Protein AF-A0ABD2PP25-F1 (afdb_monomer)

pLDDT: mean 78.63, std 19.03, range [26.92, 96.44]

Radius of gyration: 25.04 Å; Cα contacts (8 Å, |Δi|>4): 147; chains: 1; bounding box: 59×53×66 Å

Sequence (289 aa):
MVPLCNNAFSLICGITIFSTVFSTILTDNPAMSKDSILLMMQESGPASSGLTFTWIPVLFAKVGSFGRFLCPLFFLCLAFSGITSLISTVQFLALTVEDMGMPPKISIVISIAAYWLFGLPSALSIHVLANQDYTWSYALIVSGAIYCALVIRYGVEKYRKYVVNAFGLDDWKLVRAWTPLVLICVPIQAIVLLFWWTVKEILNNPSTWYIPNYETFIMVIIEWSAIIILIVVFTVCCVKFKPAFFDKVNFLGFDPHNEYCEQKIPDGLKLEAAVFNKTREIEILPKLK

Organism: NCBI:txid1844966

Foldseek 3Di:
DVVVVVVVVVVVVVCVLVVLLLVLCCVVCVPDDPVNSVVCQVPQDQLNCRSPPPRLLVSLVVVPPVSVVVVVVVVVVVVVVVVVVVVVVLVVQLVVVVLQVDDSVVSSVVSVVVCVVVCVVVVVDSLVVRLVSLLVVLVVLVVQLVVLVVCVVLPVVLCQVPVPQVPDDPDDRDDPVVSCCSVPVSNVVSVCVVVVVVVCLCVVCVPPLCPPDRNHVNVSVVVVVVVVVVVVVVVVCCCVPPVVSVPPPPDPDDDSVDPPPPDPDDPVCVVVVVVVCVVVPPDPDDDDD

InterPro domains:
  IPR000175 Sodium:neurotransmitter symporter [PS50267] (1-243)
  IPR000175 Sodium:neurotransmitter symporter [PTHR42948] (1-201)
  IPR037272 Sodium:neurotransmitter symporter superfamily [SSF161070] (2-239)

Solvent-accessible surface area (backbone atoms only — not comparable to full-atom values): 16562 Å² total; per-residue (Å²): 111,69,70,59,54,54,53,51,51,51,50,50,52,47,54,52,52,54,54,51,53,52,54,53,49,46,69,78,39,74,85,60,55,71,66,59,54,50,50,51,66,72,64,30,46,82,68,74,42,24,60,66,74,50,47,49,56,55,52,24,61,70,62,41,81,62,15,69,59,47,46,62,53,51,54,49,52,52,49,53,54,50,52,59,55,47,53,55,53,42,47,54,49,13,50,59,39,31,74,71,73,41,59,66,74,57,20,45,52,51,27,51,51,48,54,51,63,71,42,45,60,40,75,76,29,67,65,51,35,29,28,51,54,54,43,49,58,58,47,50,51,55,50,51,46,52,55,47,49,51,43,55,73,72,30,49,68,55,44,49,49,62,62,45,48,64,64,44,81,91,56,86,66,82,57,78,72,53,46,60,41,58,72,46,50,49,56,50,49,43,51,51,51,54,51,49,50,53,52,50,48,44,68,75,32,73,92,46,32,81,46,81,44,81,81,22,63,39,35,41,54,51,53,52,48,53,49,51,50,50,52,51,51,51,50,54,48,42,56,74,77,42,50,75,78,70,55,74,70,80,81,85,70,89,58,95,88,45,98,77,71,78,76,79,73,56,84,80,52,54,58,58,51,44,56,62,45,53,76,61,66,71,88,82,79,82,88,79,131

Mean predicted aligned error: 11.34 Å

Structure (mmCIF, N/CA/C/O backbone):
data_AF-A0ABD2PP25-F1
#
_entry.id   AF-A0ABD2PP25-F1
#
loop_
_atom_site.group_PDB
_atom_site.id
_atom_site.type_symbol
_atom_site.label_atom_id
_atom_site.label_alt_id
_atom_site.label_comp_id
_atom_site.label_asym_id
_atom_site.label_entity_id
_atom_site.label_seq_id
_atom_site.pdbx_PDB_ins_code
_atom_site.Cartn_x
_atom_site.Cartn_y
_atom_site.Cartn_z
_atom_site.occupancy
_atom_site.B_iso_or_equiv
_atom_site.auth_seq_id
_atom_site.auth_comp_id
_atom_site.auth_asym_id
_atom_site.auth_atom_id
_atom_site.pdbx_PDB_model_num
ATOM 1 N N . MET A 1 1 ? 8.711 -12.237 13.845 1.00 73.69 1 MET A N 1
ATOM 2 C CA . MET A 1 1 ? 9.633 -12.579 12.722 1.00 73.69 1 MET A CA 1
ATOM 3 C C . MET A 1 1 ? 9.107 -12.240 11.323 1.00 73.69 1 MET A C 1
ATOM 5 O O . MET A 1 1 ? 9.921 -11.964 10.450 1.00 73.69 1 MET A O 1
ATOM 9 N N . VAL A 1 2 ? 7.787 -12.203 11.102 1.00 84.62 2 VAL A N 1
ATOM 10 C CA . VAL A 1 2 ? 7.170 -11.955 9.779 1.00 84.62 2 VAL A CA 1
ATOM 11 C C . VAL A 1 2 ? 7.745 -10.745 9.012 1.00 84.62 2 VAL A C 1
ATOM 13 O O . VAL A 1 2 ? 8.111 -10.928 7.851 1.00 84.62 2 VAL A O 1
ATOM 16 N N . PRO A 1 3 ? 7.936 -9.548 9.614 1.00 84.44 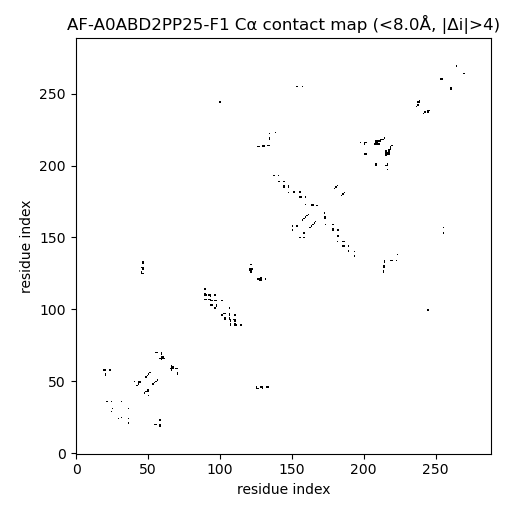3 PRO A N 1
ATOM 17 C CA . PRO A 1 3 ? 8.451 -8.392 8.869 1.00 84.44 3 PRO A CA 1
ATOM 18 C C . PRO A 1 3 ? 9.892 -8.578 8.379 1.00 84.44 3 PRO A C 1
ATOM 20 O O . PRO A 1 3 ? 10.247 -8.138 7.289 1.00 84.44 3 PRO A O 1
ATOM 23 N N . LEU A 1 4 ? 10.724 -9.259 9.175 1.00 86.88 4 LEU A N 1
ATOM 24 C CA . LEU A 1 4 ? 12.121 -9.516 8.832 1.00 86.88 4 LEU A CA 1
ATOM 25 C C . LEU A 1 4 ? 12.211 -10.487 7.655 1.00 86.88 4 LEU A C 1
ATOM 27 O O . LEU A 1 4 ? 12.946 -10.220 6.709 1.00 86.88 4 LEU A O 1
ATOM 31 N N . CYS A 1 5 ? 11.423 -11.565 7.679 1.00 90.44 5 CYS A N 1
ATOM 32 C CA . CYS A 1 5 ? 11.343 -12.503 6.562 1.00 90.44 5 CYS A CA 1
ATOM 33 C C . CYS A 1 5 ? 10.851 -11.809 5.288 1.00 90.44 5 CYS A C 1
ATOM 35 O O . CYS A 1 5 ? 11.482 -11.959 4.247 1.00 90.44 5 CYS A O 1
ATOM 37 N N . ASN A 1 6 ? 9.787 -11.002 5.370 1.00 90.19 6 ASN A N 1
ATOM 38 C CA . ASN A 1 6 ? 9.257 -10.276 4.215 1.00 90.19 6 ASN A CA 1
ATOM 39 C C . ASN A 1 6 ? 10.311 -9.359 3.574 1.00 90.19 6 ASN A C 1
ATOM 41 O O . ASN A 1 6 ? 10.503 -9.382 2.359 1.00 90.19 6 ASN A O 1
ATOM 45 N N . ASN A 1 7 ? 11.041 -8.599 4.394 1.00 93.56 7 ASN A N 1
ATOM 46 C CA . ASN A 1 7 ? 12.083 -7.696 3.908 1.00 93.56 7 ASN A CA 1
ATOM 47 C C . ASN A 1 7 ? 13.294 -8.456 3.352 1.00 93.56 7 ASN A C 1
ATOM 49 O O . ASN A 1 7 ? 13.841 -8.058 2.327 1.00 93.56 7 ASN A O 1
ATOM 53 N N . ALA A 1 8 ? 13.690 -9.564 3.985 1.00 93.81 8 ALA A N 1
ATOM 54 C CA . ALA A 1 8 ? 14.778 -10.407 3.499 1.00 93.81 8 ALA A CA 1
ATOM 55 C C . ALA A 1 8 ? 14.437 -11.042 2.141 1.00 93.81 8 ALA A C 1
ATOM 57 O O . ALA A 1 8 ? 15.235 -10.947 1.211 1.00 93.81 8 ALA A O 1
ATOM 58 N N . PHE A 1 9 ? 13.242 -11.624 1.992 1.00 91.38 9 PHE A N 1
ATOM 59 C CA . PHE A 1 9 ? 12.785 -12.175 0.713 1.00 91.38 9 PHE A CA 1
ATOM 60 C C . PHE A 1 9 ? 12.658 -11.092 -0.358 1.00 91.38 9 PHE A C 1
ATOM 62 O O . PHE A 1 9 ? 13.134 -11.294 -1.471 1.00 91.38 9 PHE A O 1
ATOM 69 N N . SER A 1 10 ? 12.103 -9.926 -0.018 1.00 90.88 10 SER A N 1
ATOM 70 C CA . SER A 1 10 ? 12.007 -8.795 -0.951 1.00 90.88 10 SER A CA 1
ATOM 71 C C . SER A 1 10 ? 13.386 -8.347 -1.445 1.00 90.88 10 SER A C 1
ATOM 73 O O . SER A 1 10 ? 13.569 -8.120 -2.640 1.00 90.88 10 SER A O 1
ATOM 75 N N . LEU A 1 11 ? 14.378 -8.280 -0.550 1.00 93.56 11 LEU A N 1
ATOM 76 C CA . LEU A 1 11 ? 15.753 -7.924 -0.898 1.00 93.56 11 LEU A CA 1
ATOM 77 C C . LEU A 1 11 ? 16.409 -8.976 -1.803 1.00 93.56 11 LEU A C 1
ATOM 79 O O . LEU A 1 11 ? 17.022 -8.614 -2.805 1.00 93.56 11 LEU A O 1
ATOM 83 N N . ILE A 1 12 ? 16.263 -10.265 -1.476 1.00 93.62 12 ILE A N 1
ATOM 84 C CA . ILE A 1 12 ? 16.801 -11.367 -2.287 1.00 93.62 12 ILE A CA 1
ATOM 85 C C . ILE A 1 12 ? 16.178 -11.337 -3.687 1.00 93.62 12 ILE A C 1
ATOM 87 O O . ILE A 1 12 ? 16.911 -11.316 -4.673 1.00 93.62 12 ILE A O 1
ATOM 91 N N . CYS A 1 13 ? 14.848 -11.249 -3.784 1.00 88.12 13 CYS A N 1
ATOM 92 C CA . CYS A 1 13 ? 14.142 -11.151 -5.061 1.00 88.12 13 CYS A CA 1
ATOM 93 C C . CYS A 1 13 ? 14.601 -9.933 -5.872 1.00 88.12 13 CYS A C 1
ATOM 95 O O . CYS A 1 13 ? 14.869 -10.065 -7.066 1.00 88.12 13 CYS A O 1
ATOM 97 N N . GLY A 1 14 ? 14.752 -8.771 -5.228 1.00 86.56 14 GLY A N 1
ATOM 98 C CA . GLY A 1 14 ? 15.269 -7.561 -5.863 1.00 86.56 14 GLY A CA 1
ATOM 99 C C . GLY A 1 14 ? 16.660 -7.774 -6.461 1.00 86.56 14 GLY A C 1
ATOM 100 O O . GLY A 1 14 ? 16.847 -7.580 -7.661 1.00 86.56 14 GLY A O 1
ATOM 101 N N . ILE A 1 15 ? 17.625 -8.246 -5.665 1.00 90.12 15 ILE A N 1
ATOM 102 C CA . ILE A 1 15 ? 18.997 -8.504 -6.134 1.00 90.12 15 ILE A CA 1
ATOM 103 C C . ILE A 1 15 ? 18.996 -9.500 -7.297 1.00 90.12 15 ILE A C 1
ATOM 105 O O . ILE A 1 15 ? 19.680 -9.269 -8.296 1.00 90.12 15 ILE A O 1
ATOM 109 N N . THR A 1 16 ? 18.218 -10.580 -7.203 1.00 87.62 16 THR A N 1
ATOM 110 C CA . THR A 1 16 ? 18.140 -11.598 -8.256 1.00 87.62 16 THR A CA 1
ATOM 111 C C . THR A 1 16 ? 17.569 -11.028 -9.553 1.00 87.62 16 THR A C 1
ATOM 113 O O . THR A 1 16 ? 18.194 -11.190 -10.600 1.00 87.62 16 THR A O 1
ATOM 116 N N . ILE A 1 17 ? 16.430 -10.329 -9.514 1.00 83.31 17 ILE A N 1
ATOM 117 C CA . ILE A 1 17 ? 15.799 -9.757 -10.715 1.00 83.31 17 ILE A CA 1
ATOM 118 C C . ILE A 1 17 ? 16.712 -8.703 -11.351 1.00 83.31 17 ILE A C 1
ATOM 120 O O . ILE A 1 17 ? 17.024 -8.816 -12.537 1.00 83.31 17 ILE A O 1
ATOM 124 N N . PHE A 1 18 ? 17.205 -7.731 -10.576 1.00 82.00 18 PHE A N 1
ATOM 125 C CA . PHE A 1 18 ? 18.059 -6.666 -11.110 1.00 82.00 18 PHE A CA 1
ATOM 126 C C . PHE A 1 18 ? 19.353 -7.216 -11.718 1.00 82.00 18 PHE A C 1
ATOM 128 O O . PHE A 1 18 ? 19.687 -6.862 -12.848 1.00 82.00 18 PHE A O 1
ATOM 135 N N . SER A 1 19 ? 20.045 -8.127 -11.026 1.00 84.44 19 SER A N 1
ATOM 136 C CA . SER A 1 19 ? 21.291 -8.720 -11.536 1.00 84.44 19 SER A CA 1
ATOM 137 C C . SER A 1 19 ? 21.058 -9.502 -12.827 1.00 84.44 19 SER A C 1
ATOM 139 O O . SER A 1 19 ? 21.846 -9.415 -13.769 1.00 84.44 19 SER A O 1
ATOM 141 N N . THR A 1 20 ? 19.954 -10.249 -12.891 1.00 81.31 20 THR A N 1
ATOM 142 C CA . THR A 1 20 ? 19.681 -11.123 -14.031 1.00 81.31 20 THR A CA 1
ATOM 143 C C . THR A 1 20 ? 19.223 -10.332 -15.255 1.00 81.31 20 THR A C 1
ATOM 145 O O . THR A 1 20 ? 19.712 -10.581 -16.359 1.00 81.31 20 THR A O 1
ATOM 148 N N . VAL A 1 21 ? 18.357 -9.329 -15.081 1.00 77.12 21 VAL A N 1
ATOM 149 C CA . VAL A 1 21 ? 17.948 -8.433 -16.176 1.00 77.12 21 VAL A CA 1
ATOM 150 C C . VAL A 1 21 ? 19.148 -7.636 -16.689 1.00 77.12 21 VAL A C 1
ATOM 152 O O . VAL A 1 21 ? 19.390 -7.614 -17.895 1.00 77.12 21 VAL A O 1
ATOM 155 N N . PHE A 1 22 ? 19.969 -7.078 -15.795 1.00 79.75 22 PHE A N 1
ATOM 156 C CA . PHE A 1 22 ? 21.166 -6.329 -16.181 1.00 79.75 22 PHE A CA 1
ATOM 157 C C . PHE A 1 22 ? 22.159 -7.187 -16.982 1.00 79.75 22 PHE A C 1
ATOM 159 O O . PHE A 1 22 ? 22.607 -6.781 -18.053 1.00 79.75 22 PHE A O 1
ATOM 166 N N . SER A 1 23 ? 22.446 -8.413 -16.525 1.00 82.19 23 SER A N 1
ATOM 167 C CA . SER A 1 23 ? 23.303 -9.364 -17.251 1.00 82.19 23 SER A CA 1
ATOM 168 C C . SER A 1 23 ? 22.744 -9.719 -18.632 1.00 82.19 23 SER A C 1
ATOM 170 O O . SER A 1 23 ? 23.488 -9.881 -19.601 1.00 82.19 23 SER A O 1
ATOM 172 N N . THR A 1 24 ? 21.422 -9.850 -18.729 1.00 77.94 24 THR A N 1
ATOM 173 C CA . THR A 1 24 ? 20.721 -10.215 -19.963 1.00 77.94 24 THR A CA 1
ATOM 174 C C . THR A 1 24 ? 20.814 -9.107 -21.004 1.00 77.94 24 THR A C 1
ATOM 176 O O . THR A 1 24 ? 21.107 -9.402 -22.163 1.00 77.94 24 THR A O 1
ATOM 179 N N . ILE A 1 25 ? 20.612 -7.850 -20.600 1.00 75.12 25 ILE A N 1
ATOM 180 C CA . ILE A 1 25 ? 20.691 -6.686 -21.493 1.00 75.12 25 ILE A CA 1
ATOM 181 C C . ILE A 1 25 ? 22.133 -6.453 -21.954 1.00 75.12 25 ILE A C 1
ATOM 183 O O . ILE A 1 25 ? 22.359 -6.221 -23.140 1.00 75.12 25 ILE A O 1
ATOM 187 N N . LEU A 1 26 ? 23.112 -6.590 -21.052 1.00 76.94 26 LEU A N 1
ATOM 188 C CA . LEU A 1 26 ? 24.533 -6.436 -21.386 1.00 76.94 26 LEU A CA 1
ATOM 189 C C . LEU A 1 26 ? 24.997 -7.458 -22.438 1.00 76.94 26 LEU A C 1
ATOM 191 O O . LEU A 1 26 ? 25.842 -7.154 -23.274 1.00 76.94 26 LEU A O 1
ATOM 195 N N . THR A 1 27 ? 24.432 -8.666 -22.395 1.00 74.88 27 THR A N 1
ATOM 196 C CA . THR A 1 27 ? 24.762 -9.743 -23.337 1.00 74.88 27 THR A CA 1
ATOM 197 C C . THR A 1 27 ? 24.177 -9.487 -24.731 1.00 74.88 27 THR A C 1
ATOM 199 O O . THR A 1 27 ? 24.826 -9.815 -25.718 1.00 74.88 27 THR A O 1
ATOM 202 N N . ASP A 1 28 ? 22.987 -8.880 -24.833 1.00 71.25 28 ASP A N 1
ATOM 203 C CA . ASP A 1 28 ? 22.375 -8.549 -26.134 1.00 71.25 28 ASP A CA 1
ATOM 204 C C . ASP A 1 28 ? 22.930 -7.272 -26.751 1.00 71.25 28 ASP A C 1
ATOM 206 O O . ASP A 1 28 ? 23.048 -7.174 -27.968 1.00 71.25 28 ASP A O 1
ATOM 210 N N . ASN A 1 29 ? 23.246 -6.280 -25.919 1.00 71.69 29 ASN A N 1
ATOM 211 C CA . ASN A 1 29 ? 23.671 -4.962 -26.369 1.00 71.69 29 ASN A CA 1
ATOM 212 C C . ASN A 1 29 ? 24.978 -4.552 -25.674 1.00 71.69 29 ASN A C 1
ATOM 214 O O . ASN A 1 29 ? 24.975 -3.634 -24.851 1.00 71.69 29 ASN A O 1
ATOM 218 N N . PRO A 1 30 ? 26.119 -5.178 -26.021 1.00 66.50 30 PRO A N 1
ATOM 219 C CA . PRO A 1 30 ? 27.409 -4.899 -25.385 1.00 66.50 30 PRO A CA 1
ATOM 220 C C . PRO A 1 30 ? 27.922 -3.466 -25.617 1.00 66.50 30 PRO A C 1
ATOM 222 O O . PRO A 1 30 ? 28.831 -3.022 -24.922 1.00 66.50 30 PRO A O 1
ATOM 225 N N . ALA A 1 31 ? 27.340 -2.730 -26.571 1.00 65.19 31 ALA A N 1
ATOM 226 C CA . ALA A 1 31 ? 27.644 -1.323 -26.847 1.00 65.19 31 ALA A CA 1
ATOM 227 C C . ALA A 1 31 ? 26.775 -0.325 -26.052 1.00 65.19 31 ALA A C 1
ATOM 229 O O . ALA A 1 31 ? 26.989 0.883 -26.149 1.00 65.19 31 ALA A O 1
ATOM 230 N N . MET A 1 32 ? 25.777 -0.794 -25.295 1.00 67.81 32 MET A N 1
ATOM 231 C CA . MET A 1 32 ? 24.879 0.077 -24.538 1.00 67.81 32 MET A CA 1
ATOM 232 C C . MET A 1 32 ? 25.561 0.583 -23.260 1.00 67.81 32 MET A C 1
ATOM 234 O O . MET A 1 32 ? 26.124 -0.197 -22.492 1.00 67.81 32 MET A O 1
ATOM 238 N N . SER A 1 33 ? 25.497 1.896 -23.012 1.00 74.94 33 SER A N 1
ATOM 239 C CA . SER A 1 33 ? 25.990 2.471 -21.756 1.00 74.94 33 SER A CA 1
ATOM 240 C C . SER A 1 33 ? 25.159 1.966 -20.575 1.00 74.94 33 SER A C 1
ATOM 242 O O . SER A 1 33 ? 23.942 1.799 -20.686 1.00 74.94 33 SER A O 1
ATOM 244 N N . LYS A 1 34 ? 25.803 1.774 -19.418 1.00 74.75 34 LYS A N 1
ATOM 245 C CA . LYS A 1 34 ? 25.148 1.337 -18.172 1.00 74.75 34 LYS A CA 1
ATOM 246 C C . LYS A 1 34 ? 23.980 2.252 -17.787 1.00 74.75 34 LYS A C 1
ATOM 248 O O . LYS A 1 34 ? 22.973 1.765 -17.284 1.00 74.75 34 LYS A O 1
ATOM 253 N N . ASP A 1 35 ? 24.091 3.542 -18.096 1.00 72.31 35 ASP A N 1
ATOM 254 C CA . ASP A 1 35 ? 23.053 4.537 -17.820 1.00 72.31 35 ASP A CA 1
ATOM 255 C C . ASP A 1 35 ? 21.810 4.334 -18.698 1.00 72.31 35 ASP A C 1
ATOM 257 O O . ASP A 1 35 ? 20.687 4.462 -18.223 1.00 72.31 35 ASP A O 1
ATOM 261 N N . SER A 1 36 ? 21.984 3.935 -19.961 1.00 68.38 36 SER A N 1
ATOM 262 C CA . SER A 1 36 ? 20.867 3.639 -20.867 1.00 68.38 36 SER A CA 1
ATOM 263 C C . SER A 1 36 ? 20.125 2.361 -20.467 1.00 68.38 36 SER A C 1
ATOM 265 O O . SER A 1 36 ? 18.904 2.301 -20.579 1.00 68.38 36 SER A O 1
ATOM 267 N N . ILE A 1 37 ? 20.845 1.360 -19.946 1.00 71.88 37 ILE A N 1
ATOM 268 C CA . ILE A 1 37 ? 20.243 0.146 -19.371 1.00 71.88 37 ILE A CA 1
ATOM 269 C C . ILE A 1 37 ? 19.418 0.511 -18.133 1.00 71.88 37 ILE A C 1
ATOM 271 O O . ILE A 1 37 ? 18.296 0.039 -17.968 1.00 71.88 37 ILE A O 1
ATOM 275 N N . LEU A 1 38 ? 19.953 1.384 -17.278 1.00 70.75 38 LEU A N 1
ATOM 276 C CA . LEU A 1 38 ? 19.271 1.832 -16.069 1.00 70.75 38 LEU A CA 1
ATOM 277 C C . LEU A 1 38 ? 17.997 2.629 -16.389 1.00 70.75 38 LEU A C 1
ATOM 279 O O . LEU A 1 38 ? 16.959 2.358 -15.789 1.00 70.75 38 LEU A O 1
ATOM 283 N N . LEU A 1 39 ? 18.045 3.533 -17.372 1.00 70.31 39 LEU A N 1
ATOM 284 C CA . LEU A 1 39 ? 16.868 4.267 -17.852 1.00 70.31 39 LEU A CA 1
ATOM 285 C C . LEU A 1 39 ? 15.805 3.324 -18.426 1.00 70.31 39 LEU A C 1
ATOM 287 O O . LEU A 1 39 ? 14.638 3.416 -18.064 1.00 70.31 39 LEU A O 1
ATOM 291 N N . MET A 1 40 ? 16.212 2.341 -19.231 1.00 69.81 40 MET A N 1
ATOM 292 C CA . MET A 1 40 ? 15.297 1.328 -19.762 1.00 69.81 40 MET A CA 1
ATOM 293 C C . MET A 1 40 ? 14.606 0.534 -18.643 1.00 69.81 40 MET A C 1
ATOM 295 O O . MET A 1 40 ? 13.403 0.288 -18.712 1.00 69.81 40 MET A O 1
ATOM 299 N N . MET A 1 41 ? 15.337 0.148 -17.593 1.00 69.00 41 MET A N 1
ATOM 300 C CA . MET A 1 41 ? 14.766 -0.562 -16.442 1.00 69.00 41 MET A CA 1
ATOM 301 C C . MET A 1 41 ? 13.826 0.320 -15.607 1.00 69.00 41 MET A C 1
ATOM 303 O O . MET A 1 41 ? 12.894 -0.207 -15.003 1.00 69.00 41 MET A O 1
ATOM 307 N N . GLN A 1 42 ? 14.045 1.637 -15.583 1.00 67.81 42 GLN A N 1
ATOM 308 C CA . GLN A 1 42 ? 13.176 2.605 -14.905 1.00 67.81 42 GLN A CA 1
ATOM 309 C C . GLN A 1 42 ? 11.898 2.921 -15.698 1.00 67.81 42 GLN A C 1
ATOM 311 O O . GLN A 1 42 ? 10.860 3.156 -15.090 1.00 67.81 42 GLN A O 1
ATOM 316 N N . GLU A 1 43 ? 11.948 2.875 -17.031 1.00 64.19 43 GLU A N 1
ATOM 317 C CA . GLU A 1 43 ? 10.815 3.170 -17.928 1.00 64.19 43 GLU A CA 1
ATOM 318 C C . GLU A 1 43 ? 10.027 1.923 -18.377 1.00 64.19 43 GLU A C 1
ATOM 320 O O . GLU A 1 43 ? 9.161 2.001 -19.249 1.00 64.19 43 GLU A O 1
ATOM 325 N N . SER A 1 44 ? 10.324 0.743 -17.822 1.00 53.97 44 SER A N 1
ATOM 326 C CA . SER A 1 44 ? 9.787 -0.537 -18.302 1.00 53.97 44 SER A CA 1
ATOM 327 C C . SER A 1 44 ? 8.281 -0.723 -18.030 1.00 53.97 44 SER A C 1
ATOM 329 O O . SER A 1 44 ? 7.883 -1.439 -17.112 1.00 53.97 44 SER A O 1
ATOM 331 N N . GLY A 1 45 ? 7.457 -0.167 -18.922 1.00 57.41 45 GLY A N 1
ATOM 332 C CA . GLY A 1 45 ? 6.053 -0.511 -19.167 1.00 57.41 45 GLY A CA 1
ATOM 333 C C . GLY A 1 45 ? 5.020 0.266 -18.333 1.00 57.41 45 GLY A C 1
ATOM 334 O O . GLY A 1 45 ? 5.292 0.621 -17.187 1.00 57.41 45 GLY A O 1
ATOM 335 N N . PRO A 1 46 ? 3.807 0.501 -18.876 1.00 53.12 46 PRO A N 1
ATOM 336 C CA . PRO A 1 46 ? 2.721 1.125 -18.123 1.00 53.12 46 PRO A CA 1
ATOM 337 C C . PRO A 1 46 ? 2.403 0.324 -16.847 1.00 53.12 46 PRO A C 1
ATOM 339 O O . PRO A 1 46 ? 2.460 -0.913 -16.846 1.00 53.12 46 PRO A O 1
ATOM 342 N N . ALA A 1 47 ? 2.095 1.033 -15.757 1.00 57.34 47 ALA A N 1
ATOM 343 C CA . ALA A 1 47 ? 1.828 0.467 -14.428 1.00 57.34 47 ALA A CA 1
ATOM 344 C C . ALA A 1 47 ? 2.976 -0.386 -13.831 1.00 57.34 47 ALA A C 1
ATOM 346 O O . ALA A 1 47 ? 2.723 -1.377 -13.151 1.00 57.34 47 ALA A O 1
ATOM 347 N N . SER A 1 48 ? 4.246 -0.058 -14.114 1.00 66.88 48 SER A N 1
ATOM 348 C CA . SER A 1 48 ? 5.433 -0.761 -13.571 1.00 66.88 48 SER A CA 1
ATOM 349 C C . SER A 1 48 ? 5.484 -2.275 -13.860 1.00 66.88 48 SER A C 1
ATOM 351 O O . SER A 1 48 ? 6.180 -3.040 -13.189 1.00 66.88 48 SER A O 1
ATOM 353 N N . SER A 1 49 ? 4.743 -2.731 -14.872 1.00 74.12 49 SER A N 1
ATOM 354 C CA . SER A 1 49 ? 4.512 -4.153 -15.156 1.00 74.12 49 SER A CA 1
ATOM 355 C C . SER A 1 49 ? 5.573 -4.785 -16.069 1.00 74.12 49 SER A C 1
ATOM 357 O O . SER A 1 49 ? 5.692 -6.015 -16.140 1.00 74.12 49 SER A O 1
ATOM 359 N N . GLY A 1 50 ? 6.386 -3.971 -16.751 1.00 72.00 50 GLY A N 1
ATOM 360 C CA . GLY A 1 50 ? 7.306 -4.439 -17.789 1.00 72.00 50 GLY A CA 1
ATOM 361 C C . GLY A 1 50 ? 8.459 -5.292 -17.263 1.00 72.00 50 GLY A C 1
ATOM 362 O O . GLY A 1 50 ? 8.896 -6.212 -17.953 1.00 72.00 50 GLY A O 1
ATOM 363 N N . LEU A 1 51 ? 8.919 -5.079 -16.025 1.00 75.69 51 LEU A N 1
ATOM 364 C CA . LEU A 1 51 ? 9.937 -5.947 -15.411 1.00 75.69 51 LEU A CA 1
ATOM 365 C C . LEU A 1 51 ? 9.483 -7.411 -15.356 1.00 75.69 51 LEU A C 1
ATOM 367 O O . LEU A 1 51 ? 10.231 -8.302 -15.752 1.00 75.69 51 LEU A O 1
ATOM 371 N N . THR A 1 52 ? 8.242 -7.666 -14.952 1.00 81.94 52 THR A N 1
ATOM 372 C CA . THR A 1 52 ? 7.732 -9.033 -14.788 1.00 81.94 52 THR A CA 1
ATOM 373 C C . THR A 1 52 ? 7.202 -9.622 -16.091 1.00 81.94 52 THR A C 1
ATOM 375 O O . THR A 1 52 ? 7.475 -10.781 -16.388 1.00 81.94 52 THR A O 1
ATOM 378 N N . PHE A 1 53 ? 6.454 -8.851 -16.885 1.00 83.50 53 PHE A N 1
ATOM 379 C CA . PHE A 1 53 ? 5.758 -9.388 -18.061 1.00 83.50 53 PHE A CA 1
ATOM 380 C C . PHE A 1 53 ? 6.531 -9.245 -19.375 1.00 83.50 53 PHE A C 1
ATOM 382 O O . PHE A 1 53 ? 6.211 -9.945 -20.333 1.00 83.50 53 PHE A O 1
ATOM 389 N N . THR A 1 54 ? 7.577 -8.415 -19.417 1.00 80.12 54 THR A N 1
ATOM 390 C CA . THR A 1 54 ? 8.439 -8.266 -20.600 1.00 80.12 54 THR A CA 1
ATOM 391 C C . THR A 1 54 ? 9.794 -8.924 -20.369 1.00 80.12 54 THR A C 1
ATOM 393 O O . THR A 1 54 ? 10.203 -9.793 -21.137 1.00 80.12 54 THR A O 1
ATOM 396 N N . TRP A 1 55 ? 10.489 -8.565 -19.287 1.00 78.50 55 TRP A N 1
ATOM 397 C CA . TRP A 1 55 ? 11.890 -8.961 -19.114 1.00 78.50 55 TRP A CA 1
ATOM 398 C C . TRP A 1 55 ? 12.084 -10.389 -18.598 1.00 78.50 55 TRP A C 1
ATOM 400 O O . TRP A 1 55 ? 12.973 -11.086 -19.088 1.00 78.50 55 TRP A O 1
ATOM 410 N N . ILE A 1 56 ? 11.255 -10.867 -17.664 1.00 83.44 56 ILE A N 1
ATOM 411 C CA . ILE A 1 56 ? 11.364 -12.248 -17.158 1.00 83.44 56 ILE A CA 1
ATOM 412 C C . ILE A 1 56 ? 11.119 -13.307 -18.258 1.00 83.44 56 ILE A C 1
ATOM 414 O O . ILE A 1 56 ? 11.912 -14.248 -18.353 1.00 83.44 56 ILE A O 1
ATOM 418 N N . PRO A 1 57 ? 10.112 -13.181 -19.148 1.00 84.56 57 PRO A N 1
ATOM 419 C CA . PRO A 1 57 ? 9.963 -14.101 -20.278 1.00 84.56 57 PRO A CA 1
ATOM 420 C C . PRO A 1 57 ? 11.160 -14.091 -21.233 1.00 84.56 57 PRO A C 1
ATOM 422 O O . PRO A 1 57 ? 11.622 -15.156 -21.645 1.00 84.56 57 PRO A O 1
ATOM 425 N N . VAL A 1 58 ? 11.690 -12.903 -21.556 1.00 82.69 58 VAL A N 1
ATOM 426 C CA . VAL A 1 58 ? 12.876 -12.752 -22.417 1.00 82.69 58 VAL A CA 1
ATOM 427 C C . VAL A 1 58 ? 14.088 -13.430 -21.783 1.00 82.69 58 VAL A C 1
ATOM 429 O O . VAL A 1 58 ? 14.808 -14.163 -22.458 1.00 82.69 58 VAL A O 1
ATOM 432 N N . LEU A 1 59 ? 14.278 -13.258 -20.475 1.00 83.81 59 LEU A N 1
ATOM 433 C CA . LEU A 1 59 ? 15.311 -13.952 -19.719 1.00 83.81 59 LEU A CA 1
ATOM 434 C C . LEU A 1 59 ? 15.177 -15.476 -19.853 1.00 83.81 59 LEU A C 1
ATOM 436 O O . LEU A 1 59 ? 16.137 -16.149 -20.229 1.00 83.81 59 LEU A O 1
ATOM 440 N N . PHE A 1 60 ? 13.997 -16.037 -19.580 1.00 87.31 60 PHE A N 1
ATOM 441 C CA . PHE A 1 60 ? 13.807 -17.485 -19.669 1.00 87.31 60 PHE A CA 1
ATOM 442 C C . PHE A 1 60 ? 13.983 -18.016 -21.093 1.00 87.31 60 PHE A C 1
ATOM 444 O O . PHE A 1 60 ? 14.507 -19.115 -21.264 1.00 87.31 60 PHE A O 1
ATOM 451 N N . ALA A 1 61 ? 13.640 -17.239 -22.121 1.00 86.19 61 ALA A N 1
ATOM 452 C CA . ALA A 1 61 ? 13.913 -17.627 -23.501 1.00 86.19 61 ALA A CA 1
ATOM 453 C C . ALA A 1 61 ? 15.418 -17.842 -23.762 1.00 86.19 61 ALA A C 1
ATOM 455 O O . ALA A 1 61 ? 15.785 -18.765 -24.490 1.00 86.19 61 ALA A O 1
ATOM 456 N N . LYS A 1 62 ? 16.297 -17.060 -23.119 1.00 82.62 62 LYS A N 1
ATOM 457 C CA . LYS A 1 62 ? 17.758 -17.179 -23.281 1.00 82.62 62 LYS A CA 1
ATOM 458 C C . LYS A 1 62 ? 18.401 -18.323 -22.515 1.00 82.62 62 LYS A C 1
ATOM 460 O O . LYS A 1 62 ? 19.426 -18.838 -22.947 1.00 82.62 62 LYS A O 1
ATOM 465 N N . VAL A 1 63 ? 17.798 -18.751 -21.408 1.00 82.75 63 VAL A N 1
ATOM 466 C CA . VAL A 1 63 ? 18.253 -19.934 -20.654 1.00 82.75 63 VAL A CA 1
ATOM 467 C C . VAL A 1 63 ? 18.082 -21.223 -21.489 1.00 82.75 63 VAL A C 1
ATOM 469 O O . VAL A 1 63 ? 18.609 -22.281 -21.145 1.00 82.75 63 VAL A O 1
ATOM 472 N N . GLY A 1 64 ? 17.379 -21.152 -22.625 1.00 83.25 64 GLY A N 1
ATOM 473 C CA . GLY A 1 64 ? 17.240 -22.245 -23.579 1.00 83.25 64 GLY A CA 1
ATOM 474 C C . GLY A 1 64 ? 16.200 -23.263 -23.120 1.00 83.25 64 GLY A C 1
ATOM 475 O O . GLY A 1 64 ? 15.113 -22.905 -22.662 1.00 83.25 64 GLY A O 1
ATOM 476 N N . SER A 1 65 ? 16.512 -24.554 -23.240 1.00 85.56 65 SER A N 1
ATOM 477 C CA . SER A 1 65 ? 15.560 -25.637 -22.949 1.00 85.56 65 SER A CA 1
ATOM 478 C C . SER A 1 65 ? 15.054 -25.630 -21.503 1.00 85.56 65 SER A C 1
ATOM 480 O O . SER A 1 65 ? 13.884 -25.919 -21.269 1.00 85.56 65 SER A O 1
ATOM 482 N N . PHE A 1 66 ? 15.898 -25.247 -20.538 1.00 86.25 66 PHE A N 1
ATOM 483 C CA . PHE A 1 66 ? 15.516 -25.192 -19.123 1.00 86.25 66 PHE A CA 1
ATOM 484 C C . PHE A 1 66 ? 14.572 -24.018 -18.813 1.00 86.25 66 PHE A C 1
ATOM 486 O O . PHE A 1 66 ? 13.648 -24.148 -18.011 1.00 86.25 66 PHE A O 1
ATOM 493 N N . GLY A 1 67 ? 14.721 -22.890 -19.514 1.00 86.56 67 GLY A N 1
ATOM 494 C CA . GLY A 1 67 ? 13.847 -21.730 -19.337 1.00 86.56 67 GLY A CA 1
ATOM 495 C C . GLY A 1 67 ? 12.406 -21.960 -19.805 1.00 86.56 67 GLY A C 1
ATOM 496 O O . GLY A 1 67 ? 11.475 -21.412 -19.218 1.00 86.56 67 GLY A O 1
ATOM 497 N N . ARG A 1 68 ? 12.190 -22.849 -20.783 1.00 86.88 68 ARG A N 1
ATOM 498 C CA . ARG A 1 68 ? 10.838 -23.260 -21.216 1.00 86.88 68 ARG A CA 1
ATOM 499 C C . ARG A 1 68 ? 10.048 -23.971 -20.115 1.00 86.88 68 ARG A C 1
ATOM 501 O O . ARG A 1 68 ? 8.827 -23.877 -20.103 1.00 86.88 68 ARG A O 1
ATOM 508 N N . PHE A 1 69 ? 10.735 -24.654 -19.200 1.00 89.88 69 PHE A N 1
ATOM 509 C CA . PHE A 1 69 ? 10.120 -25.267 -18.023 1.00 89.88 69 PHE A CA 1
ATOM 510 C C . PHE A 1 69 ? 9.936 -24.255 -16.883 1.00 89.88 69 PHE A C 1
ATOM 512 O O . PHE A 1 69 ? 8.892 -24.232 -16.235 1.00 89.88 69 PHE A O 1
ATOM 519 N N . LEU A 1 70 ? 10.923 -23.381 -16.663 1.00 89.19 70 LEU A N 1
ATOM 520 C CA . LEU A 1 70 ? 10.873 -22.381 -15.592 1.00 89.19 70 LEU A CA 1
ATOM 521 C C . LEU A 1 70 ? 9.829 -21.285 -15.818 1.00 89.19 70 LEU A C 1
ATOM 523 O O . LEU A 1 70 ? 9.208 -20.850 -14.856 1.00 89.19 70 LEU A O 1
ATOM 527 N N . CYS A 1 71 ? 9.616 -20.846 -17.059 1.00 89.62 71 CYS A N 1
ATOM 528 C CA . CYS A 1 71 ? 8.682 -19.765 -17.378 1.00 89.62 71 CYS A CA 1
ATOM 529 C C . CYS A 1 71 ? 7.238 -20.034 -16.897 1.00 89.62 71 CYS A C 1
ATOM 531 O O . CYS A 1 71 ? 6.723 -19.233 -16.114 1.00 89.62 71 CYS A O 1
ATOM 533 N N . PRO A 1 72 ? 6.578 -21.154 -17.261 1.00 92.06 72 PRO A N 1
ATOM 534 C CA . PRO A 1 72 ? 5.234 -21.442 -16.760 1.00 92.06 72 PRO A CA 1
ATOM 535 C C . PRO A 1 72 ? 5.209 -21.664 -15.242 1.00 92.06 72 PRO A C 1
ATOM 537 O O . PRO A 1 72 ? 4.258 -21.242 -14.588 1.00 92.06 72 PRO A O 1
ATOM 540 N N . LEU A 1 73 ? 6.256 -22.265 -14.662 1.00 92.75 73 LEU A N 1
ATOM 541 C CA . LEU A 1 73 ? 6.359 -22.450 -13.211 1.00 92.75 73 LEU A CA 1
ATOM 542 C C . LEU A 1 73 ? 6.443 -21.104 -12.475 1.00 92.75 73 LEU A C 1
ATOM 544 O O . LEU A 1 73 ? 5.781 -20.912 -11.461 1.00 92.75 73 LEU A O 1
ATOM 548 N N . PHE A 1 74 ? 7.211 -20.154 -13.007 1.00 90.75 74 PHE A N 1
ATOM 549 C CA . PHE A 1 74 ? 7.328 -18.804 -12.465 1.00 90.75 74 PHE A CA 1
ATOM 550 C C . PHE A 1 74 ? 5.982 -18.075 -12.472 1.00 90.75 74 PHE A C 1
ATOM 552 O O . PHE A 1 74 ? 5.573 -17.546 -11.441 1.00 90.75 74 PHE A O 1
ATOM 559 N N . PHE A 1 75 ? 5.263 -18.084 -13.599 1.00 91.88 75 PHE A N 1
ATOM 560 C CA . PHE A 1 75 ? 3.949 -17.438 -13.678 1.00 91.88 75 PHE A CA 1
ATOM 561 C C . PHE A 1 75 ? 2.889 -18.142 -12.827 1.00 91.88 75 PHE A C 1
ATOM 563 O O . PHE A 1 75 ? 2.018 -17.473 -12.275 1.00 91.88 75 PHE A O 1
ATOM 570 N N . LEU A 1 76 ? 2.990 -19.462 -12.646 1.00 94.88 76 LEU A N 1
ATOM 571 C CA . LEU A 1 76 ? 2.149 -20.195 -11.702 1.00 94.88 76 LEU A CA 1
ATOM 572 C C . LEU A 1 76 ? 2.411 -19.749 -10.254 1.00 94.88 76 LEU A C 1
ATOM 574 O O . LEU A 1 76 ? 1.469 -19.471 -9.515 1.00 94.88 76 LEU A O 1
ATOM 578 N N . CYS A 1 77 ? 3.681 -19.614 -9.862 1.00 93.00 77 CYS A N 1
ATOM 579 C CA . CYS A 1 77 ? 4.054 -19.074 -8.554 1.00 93.00 77 CYS A CA 1
ATOM 580 C C . CYS A 1 77 ? 3.572 -17.626 -8.375 1.00 93.00 77 CYS A C 1
ATOM 582 O O . CYS A 1 77 ? 3.033 -17.289 -7.320 1.00 93.00 77 CYS A O 1
ATOM 584 N N . LEU A 1 78 ? 3.713 -16.783 -9.404 1.00 91.44 78 LEU A N 1
ATOM 585 C CA . LEU A 1 78 ? 3.220 -15.403 -9.396 1.00 91.44 78 LEU A CA 1
ATOM 586 C C . LEU A 1 78 ? 1.694 -15.353 -9.207 1.00 91.44 78 LEU A C 1
ATOM 588 O O . LEU A 1 78 ? 1.200 -14.554 -8.412 1.00 91.44 78 LEU A O 1
ATOM 592 N N . ALA A 1 79 ? 0.953 -16.244 -9.872 1.00 94.25 79 ALA A N 1
ATOM 593 C CA . ALA A 1 79 ? -0.495 -16.355 -9.722 1.00 94.25 79 ALA A CA 1
ATOM 594 C C . ALA A 1 79 ? -0.897 -16.776 -8.299 1.00 94.25 79 ALA A C 1
ATOM 596 O O . ALA A 1 79 ? -1.766 -16.143 -7.700 1.00 94.25 79 ALA A O 1
ATOM 597 N N . PHE A 1 80 ? -0.241 -17.791 -7.721 1.00 95.00 80 PHE A N 1
ATOM 598 C CA . PHE A 1 80 ? -0.495 -18.184 -6.331 1.00 95.00 80 PHE A CA 1
ATOM 599 C C . PHE A 1 80 ? -0.167 -17.064 -5.343 1.00 95.00 80 PHE A C 1
ATOM 601 O O . PHE A 1 80 ? -0.963 -16.811 -4.441 1.00 95.00 80 PHE A O 1
ATOM 608 N N . SER A 1 81 ? 0.936 -16.338 -5.548 1.00 91.12 81 SER A N 1
ATOM 609 C CA . SER A 1 81 ? 1.261 -15.159 -4.740 1.00 91.12 81 SER A CA 1
ATOM 610 C C . SER A 1 81 ? 0.124 -14.131 -4.782 1.00 91.12 81 SER A C 1
ATOM 612 O O . SER A 1 81 ? -0.353 -13.707 -3.731 1.00 91.12 81 SER A O 1
ATOM 614 N N . GLY A 1 82 ? -0.377 -13.791 -5.974 1.00 91.88 82 GLY A N 1
ATOM 615 C CA . GLY A 1 82 ? -1.498 -12.859 -6.131 1.00 91.88 82 GLY A CA 1
ATOM 616 C C . GLY A 1 82 ? -2.789 -13.339 -5.457 1.00 91.88 82 GLY A C 1
ATOM 617 O O . GLY A 1 82 ? -3.444 -12.564 -4.760 1.00 91.88 82 GLY A O 1
ATOM 618 N N . ILE A 1 83 ? -3.127 -14.627 -5.588 1.00 93.75 83 ILE A N 1
ATOM 619 C CA . ILE A 1 83 ? -4.311 -15.222 -4.945 1.00 93.75 83 ILE A CA 1
ATOM 620 C C . ILE A 1 83 ? -4.213 -15.126 -3.416 1.00 93.75 83 ILE A C 1
ATOM 622 O O . ILE A 1 83 ? -5.190 -14.758 -2.768 1.00 93.75 83 ILE A O 1
ATOM 626 N N . THR A 1 84 ? -3.046 -15.403 -2.823 1.00 93.50 84 THR A N 1
ATOM 627 C CA . THR A 1 84 ? -2.880 -15.312 -1.359 1.00 93.50 84 THR A CA 1
ATOM 628 C C . THR A 1 84 ? -3.084 -13.892 -0.826 1.00 93.50 84 THR A C 1
ATOM 630 O O . THR A 1 84 ? -3.738 -13.707 0.205 1.00 93.50 84 THR A O 1
ATOM 633 N N . SER A 1 85 ? -2.607 -12.875 -1.552 1.00 91.81 85 SER A N 1
ATOM 634 C CA . SER A 1 85 ? -2.865 -11.470 -1.220 1.00 91.81 85 SER A CA 1
ATOM 635 C C . SER A 1 85 ? -4.345 -11.111 -1.378 1.00 91.81 85 SER A C 1
ATOM 637 O O . SER A 1 85 ? -4.903 -10.447 -0.504 1.00 91.81 85 SER A O 1
ATOM 639 N N . LEU A 1 86 ? -4.997 -11.597 -2.440 1.00 93.19 86 LEU A N 1
ATOM 640 C CA . LEU A 1 86 ? -6.415 -11.343 -2.702 1.00 93.19 86 LEU A CA 1
ATOM 641 C C . LEU A 1 86 ? -7.329 -11.935 -1.619 1.00 93.19 86 LEU A C 1
ATOM 643 O O . LEU A 1 86 ? -8.302 -11.301 -1.226 1.00 93.19 86 LEU A O 1
ATOM 647 N N . ILE A 1 87 ? -7.013 -13.123 -1.096 1.00 93.00 87 ILE A N 1
ATOM 648 C CA . ILE A 1 87 ? -7.786 -13.733 0.000 1.00 93.00 87 ILE A CA 1
ATOM 649 C C . ILE A 1 87 ? -7.799 -12.810 1.227 1.00 93.00 87 ILE A C 1
ATOM 651 O O . ILE A 1 87 ? -8.854 -12.583 1.816 1.00 93.00 87 ILE A O 1
ATOM 655 N N . SER A 1 88 ? -6.646 -12.236 1.584 1.00 92.06 88 SER A N 1
ATOM 656 C CA . SER A 1 88 ? -6.528 -11.334 2.739 1.00 92.06 88 SER A CA 1
ATOM 657 C C . SER A 1 88 ? -7.338 -10.046 2.562 1.00 92.06 88 SER A C 1
ATOM 659 O O . SER A 1 88 ? -7.988 -9.591 3.502 1.00 92.06 88 SER A O 1
ATOM 661 N N . THR A 1 89 ? -7.333 -9.457 1.363 1.00 92.06 89 THR A N 1
ATOM 662 C CA . THR A 1 89 ? -8.073 -8.214 1.096 1.00 92.06 89 THR A CA 1
ATOM 663 C C . THR A 1 89 ? -9.581 -8.450 1.000 1.00 92.06 89 THR A C 1
ATOM 665 O O . THR A 1 89 ? -10.353 -7.681 1.571 1.00 92.06 89 THR A O 1
ATOM 668 N N . VAL A 1 90 ? -10.016 -9.557 0.389 1.00 93.81 90 VAL A N 1
ATOM 669 C CA . VAL A 1 90 ? -11.428 -9.977 0.403 1.00 93.81 90 VAL A CA 1
ATOM 670 C C . VAL A 1 90 ? -11.915 -10.198 1.833 1.00 93.81 90 VAL A C 1
ATOM 672 O O . VAL A 1 90 ? -12.990 -9.715 2.184 1.00 93.81 90 VAL A O 1
ATOM 675 N N . GLN A 1 91 ? -11.114 -10.860 2.675 1.00 92.81 91 GLN A N 1
ATOM 676 C CA . GLN A 1 91 ? -11.460 -11.082 4.079 1.00 92.81 91 GLN A CA 1
ATOM 677 C C . GLN A 1 91 ? -11.607 -9.767 4.852 1.00 92.81 91 GLN A C 1
ATOM 679 O O . GLN A 1 91 ? -12.522 -9.638 5.660 1.00 92.81 91 GLN A O 1
ATOM 684 N N . PHE A 1 92 ? -10.747 -8.779 4.596 1.00 92.00 92 PHE A N 1
ATOM 685 C CA . PHE A 1 92 ? -10.849 -7.463 5.231 1.00 92.00 92 PHE A CA 1
ATOM 686 C C . PHE A 1 92 ? -12.192 -6.777 4.929 1.00 92.00 92 PHE A C 1
ATOM 688 O O . PHE A 1 92 ? -12.857 -6.277 5.841 1.00 92.00 92 PHE A O 1
ATOM 695 N N . LEU A 1 93 ? -12.635 -6.802 3.668 1.00 92.06 93 LEU A N 1
ATOM 696 C CA . LEU A 1 93 ? -13.943 -6.260 3.300 1.00 92.06 93 LEU A CA 1
ATOM 697 C C . LEU A 1 93 ? -15.091 -7.093 3.889 1.00 92.06 93 LEU A C 1
ATOM 699 O O . LEU A 1 93 ? -16.076 -6.516 4.342 1.00 92.06 93 LEU A O 1
ATOM 703 N N . ALA A 1 94 ? -14.964 -8.422 3.921 1.00 91.12 94 ALA A N 1
ATOM 704 C CA . ALA A 1 94 ? -15.990 -9.304 4.476 1.00 91.12 94 ALA A CA 1
ATOM 705 C C . ALA A 1 94 ? -16.206 -9.038 5.969 1.00 91.12 94 ALA A C 1
ATOM 707 O O . ALA A 1 94 ? -17.346 -8.851 6.381 1.00 91.12 94 ALA A O 1
ATOM 708 N N . LEU A 1 95 ? -15.127 -8.906 6.747 1.00 88.88 95 LEU A N 1
ATOM 709 C CA . LEU A 1 95 ? -15.193 -8.529 8.164 1.00 88.88 95 LEU A CA 1
ATOM 710 C C . LEU A 1 95 ? -15.843 -7.158 8.351 1.00 88.88 95 LEU A C 1
ATOM 712 O O . LEU A 1 95 ? -16.729 -7.009 9.182 1.00 88.88 95 LEU A O 1
ATOM 716 N N . THR A 1 96 ? -15.481 -6.185 7.511 1.00 87.62 96 THR A N 1
ATOM 717 C CA . THR A 1 96 ? -16.095 -4.851 7.560 1.00 87.62 96 THR A CA 1
ATOM 718 C C . THR A 1 96 ? -17.607 -4.919 7.335 1.00 87.62 96 THR A C 1
ATOM 720 O O . THR A 1 96 ? -18.333 -4.158 7.957 1.00 87.62 96 THR A O 1
ATOM 723 N N . VAL A 1 97 ? -18.094 -5.820 6.470 1.00 86.75 97 VAL A N 1
ATOM 724 C CA . VAL A 1 97 ? -19.529 -6.043 6.202 1.00 86.75 97 VAL A CA 1
ATOM 725 C C . VAL A 1 97 ? -20.200 -6.889 7.298 1.00 86.75 97 VAL A C 1
ATOM 727 O O . VAL A 1 97 ? -21.372 -6.681 7.604 1.00 86.75 97 VAL A O 1
ATOM 730 N N . GLU A 1 98 ? -19.484 -7.817 7.932 1.00 85.44 98 GLU A N 1
ATOM 731 C CA . GLU A 1 98 ? -19.964 -8.549 9.115 1.00 85.44 98 GLU A CA 1
ATOM 732 C C . GLU A 1 98 ? -20.161 -7.618 10.315 1.00 85.44 98 GLU A C 1
ATOM 734 O O . GLU A 1 98 ? -21.200 -7.694 10.970 1.00 85.44 98 GLU A O 1
ATOM 739 N N . ASP A 1 99 ? -19.248 -6.665 10.526 1.00 82.94 99 ASP A N 1
ATOM 740 C CA . ASP A 1 99 ? -19.372 -5.611 11.543 1.00 82.94 99 ASP A CA 1
ATOM 741 C C . ASP A 1 99 ? -20.615 -4.727 11.315 1.00 82.94 99 ASP A C 1
ATOM 743 O O . ASP A 1 99 ? -21.127 -4.104 12.244 1.00 82.94 99 ASP A O 1
ATOM 747 N N . MET A 1 100 ? -21.166 -4.719 10.093 1.00 78.38 100 MET A N 1
ATOM 748 C CA . MET A 1 100 ? -22.443 -4.072 9.756 1.00 78.38 100 MET A CA 1
ATOM 749 C C . MET A 1 100 ? -23.681 -4.890 10.169 1.00 78.38 100 MET A C 1
ATOM 751 O O . MET A 1 100 ? -24.814 -4.483 9.893 1.00 78.38 100 MET A O 1
ATOM 755 N N . GLY A 1 101 ? -23.491 -6.056 10.792 1.00 79.56 101 GLY A N 1
ATOM 756 C CA . GLY A 1 101 ? -24.548 -6.968 11.233 1.00 79.56 101 GLY A CA 1
ATOM 757 C C . GLY A 1 101 ? -25.024 -7.961 10.166 1.00 79.56 101 GLY A C 1
ATOM 758 O O . GLY A 1 101 ? -26.090 -8.560 10.326 1.00 79.56 101 GLY A O 1
ATOM 759 N N . MET A 1 102 ? -24.286 -8.134 9.064 1.00 82.69 102 MET A N 1
ATOM 760 C CA . MET A 1 102 ? -24.613 -9.133 8.039 1.00 82.69 102 MET A CA 1
ATOM 761 C C . MET A 1 102 ? -24.044 -10.517 8.390 1.00 82.69 102 MET A C 1
ATOM 763 O O . MET A 1 102 ? -22.972 -10.613 8.984 1.00 82.69 102 MET A O 1
ATOM 767 N N . PRO A 1 103 ? -24.723 -11.617 8.008 1.00 86.69 103 PRO A N 1
ATOM 768 C CA . PRO A 1 103 ? -24.219 -12.954 8.286 1.00 86.69 103 PRO A CA 1
ATOM 769 C C . PRO A 1 103 ? -22.979 -13.274 7.424 1.00 86.69 103 PRO A C 1
ATOM 771 O O . PRO A 1 103 ? -22.977 -12.950 6.231 1.00 86.69 103 PRO A O 1
ATOM 774 N N . PRO A 1 104 ? -21.987 -14.024 7.951 1.00 83.50 104 PRO A N 1
ATOM 775 C CA . PRO A 1 104 ? -20.674 -14.204 7.313 1.00 83.50 104 PRO A CA 1
ATOM 776 C C . PRO A 1 104 ? -20.705 -14.686 5.858 1.00 83.50 104 PRO A C 1
ATOM 778 O O . PRO A 1 104 ? -19.987 -14.195 4.989 1.00 83.50 104 PRO A O 1
ATOM 781 N N . LYS A 1 105 ? -21.603 -15.629 5.545 1.00 91.81 105 LYS A N 1
ATOM 782 C CA . LYS A 1 105 ? -21.736 -16.180 4.186 1.00 91.81 105 LYS A CA 1
ATOM 783 C C . LYS A 1 105 ? -22.158 -15.124 3.164 1.00 91.81 105 LYS A C 1
ATOM 785 O O . LYS A 1 105 ? -21.723 -15.181 2.020 1.00 91.81 105 LYS A O 1
ATOM 790 N N . ILE A 1 106 ? -23.022 -14.194 3.568 1.00 91.88 106 ILE A N 1
ATOM 791 C CA . ILE A 1 106 ? -23.500 -13.1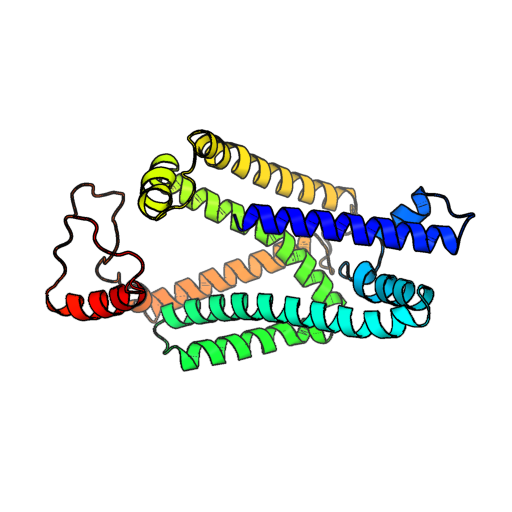22 2.692 1.00 91.88 106 ILE A CA 1
ATOM 792 C C . ILE A 1 106 ? -22.405 -12.064 2.551 1.00 91.88 106 ILE A C 1
ATOM 794 O O . ILE A 1 106 ? -22.143 -11.630 1.432 1.00 91.88 106 ILE A O 1
ATOM 798 N N . SER A 1 107 ? -21.718 -11.723 3.644 1.00 91.25 107 SER A N 1
ATOM 799 C CA . SER A 1 107 ? -20.611 -10.764 3.642 1.00 91.25 107 SER A CA 1
ATOM 800 C C . SER A 1 107 ? -19.513 -11.157 2.658 1.00 91.25 107 SER A C 1
ATOM 802 O O . SER A 1 107 ? -19.157 -10.355 1.802 1.00 91.25 107 SER A O 1
ATOM 804 N N . ILE A 1 108 ? -19.066 -12.418 2.677 1.00 94.31 108 ILE A N 1
ATOM 805 C CA . ILE A 1 108 ? -18.054 -12.926 1.734 1.00 94.31 108 ILE A CA 1
ATOM 806 C C . ILE A 1 108 ? -18.519 -12.785 0.276 1.00 94.31 108 ILE A C 1
ATOM 808 O O . ILE A 1 108 ? -17.760 -12.319 -0.573 1.00 94.31 108 ILE A O 1
ATOM 812 N N . VAL A 1 109 ? -19.765 -13.165 -0.031 1.00 95.50 109 VAL A N 1
ATOM 813 C CA . VAL A 1 109 ? -20.306 -13.085 -1.401 1.00 95.50 109 VAL A CA 1
ATOM 814 C C . VAL A 1 109 ? -20.395 -11.634 -1.872 1.00 95.50 109 VAL A C 1
ATOM 816 O O . VAL A 1 109 ? -20.002 -11.337 -3.000 1.00 95.50 109 VAL A O 1
ATOM 819 N N . ILE A 1 110 ? -20.858 -10.725 -1.008 1.00 94.25 110 ILE A N 1
ATOM 820 C CA . ILE A 1 110 ? -20.905 -9.287 -1.295 1.00 94.25 110 ILE A CA 1
ATOM 821 C C . ILE A 1 110 ? -19.496 -8.753 -1.549 1.00 94.25 110 ILE A C 1
ATOM 823 O O . ILE A 1 110 ? -19.292 -8.032 -2.523 1.00 94.25 110 ILE A O 1
ATOM 827 N N . SER A 1 111 ? -18.519 -9.124 -0.721 1.00 94.50 111 SER A N 1
ATOM 828 C CA . SER A 1 111 ? -17.137 -8.675 -0.882 1.00 94.50 111 SER A C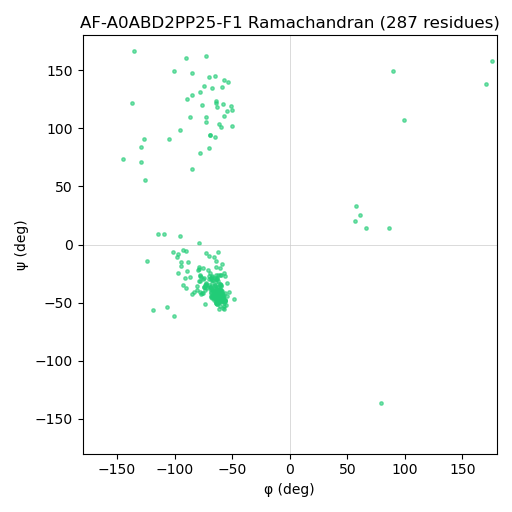A 1
ATOM 829 C C . SER A 1 111 ? -16.533 -9.147 -2.200 1.00 94.50 111 SER A C 1
ATOM 831 O O . SER A 1 111 ? -15.966 -8.335 -2.925 1.00 94.50 111 SER A O 1
ATOM 833 N N . ILE A 1 112 ? -16.702 -10.423 -2.561 1.00 95.38 112 ILE A N 1
ATOM 834 C CA . ILE A 1 112 ? -16.227 -10.955 -3.848 1.00 95.38 112 ILE A CA 1
ATOM 835 C C . ILE A 1 112 ? -16.899 -10.225 -5.017 1.00 95.38 112 ILE A C 1
ATOM 837 O O . ILE A 1 112 ? -16.214 -9.806 -5.950 1.00 95.38 112 ILE A O 1
ATOM 841 N N . ALA A 1 113 ? -18.221 -10.035 -4.961 1.00 95.75 113 ALA A N 1
ATOM 842 C CA . ALA A 1 113 ? -18.960 -9.325 -6.001 1.00 95.75 113 ALA A CA 1
ATOM 843 C C . ALA A 1 113 ? -18.500 -7.865 -6.139 1.00 95.75 113 ALA A C 1
ATOM 845 O O . ALA A 1 113 ? -18.349 -7.376 -7.257 1.00 95.75 113 ALA A O 1
ATOM 846 N N . ALA A 1 114 ? -18.224 -7.188 -5.021 1.00 94.06 114 ALA A N 1
ATOM 847 C CA . ALA A 1 114 ? -17.697 -5.829 -5.010 1.00 94.06 114 ALA A CA 1
ATOM 848 C C . ALA A 1 114 ? -16.297 -5.763 -5.636 1.00 94.06 114 ALA A C 1
ATOM 850 O O . ALA A 1 114 ? -16.083 -4.967 -6.548 1.00 94.06 114 ALA A O 1
ATOM 851 N N . TYR A 1 115 ? -15.362 -6.623 -5.215 1.00 92.88 115 TYR A N 1
ATOM 852 C CA . TYR A 1 115 ? -14.015 -6.671 -5.797 1.00 92.88 115 TYR A CA 1
ATOM 853 C C . TYR A 1 115 ? -14.039 -6.971 -7.295 1.00 92.88 115 TYR A C 1
ATOM 855 O O . TYR A 1 115 ? -13.299 -6.350 -8.055 1.00 92.88 115 TYR A O 1
ATOM 863 N N . TRP A 1 116 ? -14.908 -7.883 -7.733 1.00 93.44 116 TRP A N 1
ATOM 864 C CA . TRP A 1 116 ? -15.092 -8.158 -9.152 1.00 93.44 116 TRP A CA 1
ATOM 865 C C . TRP A 1 116 ? -15.621 -6.924 -9.890 1.00 93.44 116 TRP A C 1
ATOM 867 O O . TRP A 1 116 ? -15.000 -6.486 -10.854 1.00 93.44 116 TRP A O 1
ATOM 877 N N . LEU A 1 117 ? -16.703 -6.307 -9.401 1.00 94.81 117 LEU A N 1
ATOM 878 C CA . LEU A 1 117 ? -17.343 -5.154 -10.039 1.00 94.81 117 LEU A CA 1
ATOM 879 C C . LEU A 1 117 ? -16.407 -3.943 -10.147 1.00 94.81 117 LEU A C 1
ATOM 881 O O . LEU A 1 117 ? -16.284 -3.360 -11.223 1.00 94.81 117 LEU A O 1
ATOM 885 N N . PHE A 1 118 ? -15.731 -3.578 -9.056 1.00 91.19 118 PHE A N 1
ATOM 886 C CA . PHE A 1 118 ? -14.789 -2.454 -9.039 1.00 91.19 118 PHE A CA 1
ATOM 887 C C . PHE A 1 118 ? -13.456 -2.784 -9.726 1.00 91.19 118 PHE A C 1
ATOM 889 O O . PHE A 1 118 ? -12.755 -1.872 -10.154 1.00 91.19 118 PHE A O 1
ATOM 896 N N . GLY A 1 119 ? -13.118 -4.067 -9.881 1.00 92.50 119 GLY A N 1
ATOM 897 C CA . GLY A 1 119 ? -11.946 -4.519 -10.631 1.00 92.50 119 GLY A CA 1
ATOM 898 C C . GLY A 1 119 ? -12.141 -4.542 -12.151 1.00 92.50 119 GLY A C 1
ATOM 899 O O . GLY A 1 119 ? -11.155 -4.470 -12.885 1.00 92.50 119 GLY A O 1
ATOM 900 N N . LEU A 1 120 ? -13.386 -4.603 -12.648 1.00 94.19 120 LEU A N 1
ATOM 901 C CA . LEU A 1 120 ? -13.682 -4.663 -14.088 1.00 94.19 120 LEU A CA 1
ATOM 902 C C . LEU A 1 120 ? -13.075 -3.501 -14.897 1.00 94.19 120 LEU A C 1
ATOM 904 O O . LEU A 1 120 ? -12.449 -3.783 -15.920 1.00 94.19 120 LEU A O 1
ATOM 908 N N . PRO A 1 121 ? -13.194 -2.220 -14.489 1.00 93.06 121 PRO A N 1
ATOM 909 C CA . PRO A 1 121 ? -12.598 -1.115 -15.241 1.00 93.06 121 PRO A CA 1
ATOM 910 C C . PRO A 1 121 ? -11.078 -1.251 -15.396 1.00 93.06 121 PRO A C 1
ATOM 912 O O . PRO A 1 121 ? -10.547 -1.017 -16.481 1.00 93.06 121 PRO A O 1
ATOM 915 N N . SER A 1 122 ? -10.392 -1.697 -14.340 1.00 92.50 122 SER A N 1
ATOM 916 C CA . SER A 1 122 ? -8.943 -1.927 -14.345 1.00 92.50 122 SER A CA 1
ATOM 917 C C . SER A 1 122 ? -8.538 -3.125 -15.209 1.00 92.50 122 SER A C 1
ATOM 919 O O . SER A 1 122 ? -7.459 -3.121 -15.792 1.00 92.50 122 SER A O 1
ATOM 921 N N . ALA A 1 123 ? -9.402 -4.136 -15.341 1.00 91.50 123 ALA A N 1
ATOM 922 C CA . ALA A 1 123 ? -9.173 -5.264 -16.244 1.00 91.50 123 ALA A CA 1
ATOM 923 C C . ALA A 1 123 ? -9.383 -4.896 -17.726 1.00 91.50 123 ALA A C 1
ATOM 925 O O . ALA A 1 123 ? -8.768 -5.499 -18.603 1.00 91.50 123 ALA A O 1
ATOM 926 N N . LEU A 1 124 ? -10.252 -3.919 -18.010 1.00 93.81 124 LEU A N 1
ATOM 927 C CA . LEU A 1 124 ? -10.574 -3.482 -19.372 1.00 93.81 124 LEU A CA 1
ATOM 928 C C . LEU A 1 124 ? -9.610 -2.418 -19.915 1.00 93.81 124 LEU A C 1
ATOM 930 O O . LEU A 1 124 ? -9.440 -2.325 -21.129 1.00 93.81 124 LEU A O 1
ATOM 934 N N . SER A 1 125 ? -8.993 -1.608 -19.049 1.00 92.50 125 SER A N 1
ATOM 935 C CA . SER A 1 125 ? -8.091 -0.528 -19.458 1.00 92.50 125 SER A CA 1
ATOM 936 C C . SER A 1 125 ? -6.840 -0.458 -18.590 1.00 92.50 125 SER A C 1
ATOM 938 O O . SER A 1 125 ? -6.906 -0.204 -17.387 1.00 92.50 125 SER A O 1
ATOM 940 N N . ILE A 1 126 ? -5.679 -0.575 -19.240 1.00 88.38 126 ILE A N 1
ATOM 941 C CA . ILE A 1 126 ? -4.373 -0.415 -18.590 1.00 88.38 126 ILE A CA 1
ATOM 942 C C . ILE A 1 126 ? -4.172 0.997 -18.026 1.00 88.38 126 ILE A C 1
ATOM 944 O O . ILE A 1 126 ? -3.528 1.149 -16.997 1.00 88.38 126 ILE A O 1
ATOM 948 N N . HIS A 1 127 ? -4.760 2.024 -18.649 1.00 89.75 127 HIS A N 1
ATOM 949 C CA . HIS A 1 127 ? -4.679 3.404 -18.158 1.00 89.75 127 HIS A CA 1
ATOM 950 C C . HIS A 1 127 ? -5.470 3.591 -16.862 1.00 89.75 127 HIS A C 1
ATOM 952 O O . HIS A 1 127 ? -5.032 4.304 -15.964 1.00 89.75 127 HIS A O 1
ATOM 958 N N . VAL A 1 128 ? -6.616 2.910 -16.740 1.00 90.94 128 VAL A N 1
ATOM 959 C CA . VAL A 1 128 ? -7.385 2.901 -15.491 1.00 90.94 128 VAL A CA 1
ATOM 960 C C . VAL A 1 128 ? -6.601 2.166 -14.411 1.00 90.94 128 VAL A C 1
ATOM 962 O O . VAL A 1 128 ? -6.453 2.702 -13.319 1.00 90.94 128 VAL A O 1
ATOM 965 N N . LEU A 1 129 ? -6.038 0.993 -14.721 1.00 91.25 129 LEU A N 1
ATOM 966 C CA . LEU A 1 129 ? -5.202 0.254 -13.774 1.00 91.25 129 LEU A CA 1
ATOM 967 C C . LEU A 1 129 ? -4.004 1.089 -13.295 1.00 91.25 129 LEU A C 1
ATOM 969 O O . LEU A 1 129 ? -3.790 1.182 -12.090 1.00 91.25 129 LEU A O 1
ATOM 973 N N . ALA A 1 130 ? -3.275 1.729 -14.214 1.00 89.69 130 ALA A N 1
ATOM 974 C CA . ALA A 1 130 ? -2.128 2.579 -13.895 1.00 89.69 130 ALA A CA 1
ATOM 975 C C . ALA A 1 130 ? -2.520 3.756 -12.993 1.00 89.69 130 ALA A C 1
ATOM 977 O O . ALA A 1 130 ? -1.880 4.002 -11.976 1.00 89.69 130 ALA A O 1
ATOM 978 N N . ASN A 1 131 ? -3.621 4.440 -13.310 1.00 91.44 131 ASN A N 1
ATOM 979 C CA . ASN A 1 131 ? -4.089 5.566 -12.512 1.00 91.44 131 ASN A CA 1
ATOM 980 C C . ASN A 1 131 ? -4.577 5.151 -11.116 1.00 91.44 131 ASN A C 1
ATOM 982 O O . ASN A 1 131 ? -4.331 5.868 -10.148 1.00 91.44 131 ASN A O 1
ATOM 986 N N . GLN A 1 132 ? -5.265 4.012 -10.999 1.00 92.12 132 GLN A N 1
ATOM 987 C CA . GLN A 1 132 ? -5.699 3.491 -9.702 1.00 92.12 132 GLN A CA 1
ATOM 988 C C . GLN A 1 132 ? -4.490 3.065 -8.855 1.00 92.12 132 GLN A C 1
ATOM 990 O O . GLN A 1 132 ? -4.403 3.448 -7.690 1.00 92.12 132 GLN A O 1
ATOM 995 N N . ASP A 1 133 ? -3.527 2.348 -9.437 1.00 90.31 133 ASP A N 1
ATOM 996 C CA . ASP A 1 133 ? -2.285 1.974 -8.749 1.00 90.31 133 ASP A CA 1
ATOM 997 C C . ASP A 1 133 ? -1.510 3.213 -8.268 1.00 90.31 133 ASP A C 1
ATOM 999 O O . ASP A 1 133 ? -1.141 3.308 -7.095 1.00 90.31 133 ASP A O 1
ATOM 1003 N N . TYR A 1 134 ? -1.373 4.223 -9.131 1.00 89.31 134 TYR A N 1
ATOM 1004 C CA . TYR A 1 134 ? -0.729 5.496 -8.809 1.00 89.31 134 TYR A CA 1
ATOM 1005 C C . TYR A 1 134 ? -1.441 6.234 -7.662 1.00 89.31 134 TYR A C 1
ATOM 1007 O O . TYR A 1 134 ? -0.828 6.572 -6.648 1.00 89.31 134 TYR A O 1
ATOM 1015 N N . THR A 1 135 ? -2.755 6.440 -7.775 1.00 92.06 135 THR A N 1
ATOM 1016 C CA . THR A 1 135 ? -3.552 7.223 -6.815 1.00 92.06 135 THR A CA 1
ATOM 1017 C C . THR A 1 135 ? -3.609 6.575 -5.433 1.00 92.06 135 THR A C 1
ATOM 1019 O O . THR A 1 135 ? -3.441 7.251 -4.410 1.00 92.06 135 THR A O 1
ATOM 1022 N N . TRP A 1 136 ? -3.831 5.259 -5.379 1.00 91.94 136 TRP A N 1
ATOM 1023 C CA . TRP A 1 136 ? -3.979 4.539 -4.114 1.00 91.94 136 TRP A CA 1
ATOM 1024 C C . TRP A 1 136 ? -2.645 4.275 -3.422 1.00 91.94 136 TRP A C 1
ATOM 1026 O O . TRP A 1 136 ? -2.606 4.238 -2.190 1.00 91.94 136 TRP A O 1
ATOM 1036 N N . SER A 1 137 ? -1.540 4.202 -4.168 1.00 89.94 137 SER A N 1
ATOM 1037 C CA . SER A 1 137 ? -0.198 4.090 -3.589 1.00 89.94 137 SER A CA 1
ATOM 1038 C C . SER A 1 137 ? 0.130 5.249 -2.642 1.00 89.94 137 SER A C 1
ATOM 1040 O O . SER A 1 137 ? 0.631 5.027 -1.538 1.00 89.94 137 SER A O 1
ATOM 1042 N N . TYR A 1 138 ? -0.217 6.488 -3.006 1.00 91.31 138 TYR A N 1
ATOM 1043 C CA . TYR A 1 138 ? -0.010 7.643 -2.122 1.00 91.31 138 TYR A CA 1
ATOM 1044 C C . TYR A 1 138 ? -1.025 7.701 -0.975 1.00 91.31 138 TYR A C 1
ATOM 1046 O O . TYR A 1 138 ? -0.694 8.155 0.124 1.00 91.31 138 TYR A O 1
ATOM 1054 N N . ALA A 1 139 ? -2.238 7.178 -1.183 1.00 91.88 139 ALA A N 1
ATOM 1055 C CA . ALA A 1 139 ? -3.257 7.113 -0.139 1.00 91.88 139 ALA A CA 1
ATOM 1056 C C . ALA A 1 139 ? -2.831 6.197 1.022 1.00 91.88 139 ALA A C 1
ATOM 1058 O O . ALA A 1 139 ? -3.181 6.459 2.174 1.00 91.88 139 ALA A O 1
ATOM 1059 N N . LEU A 1 140 ? -2.017 5.165 0.755 1.00 91.44 140 LEU A N 1
ATOM 1060 C CA . LEU A 1 140 ? -1.446 4.299 1.794 1.00 91.44 140 LEU A CA 1
ATOM 1061 C C . LEU A 1 140 ? -0.567 5.074 2.789 1.00 91.44 140 LEU A C 1
ATOM 1063 O O . LEU A 1 140 ? -0.584 4.761 3.980 1.00 91.44 140 LEU A O 1
ATOM 1067 N N . ILE A 1 141 ? 0.147 6.116 2.341 1.00 93.44 141 ILE A N 1
ATOM 1068 C CA . ILE A 1 141 ? 0.953 6.977 3.225 1.00 93.44 141 ILE A CA 1
ATOM 1069 C C . ILE A 1 141 ? 0.035 7.729 4.196 1.00 93.44 141 ILE A C 1
ATOM 1071 O O . ILE A 1 141 ? 0.291 7.761 5.402 1.00 93.44 141 ILE A O 1
ATOM 1075 N N . VAL A 1 142 ? -1.066 8.287 3.682 1.00 92.25 142 VAL A N 1
ATOM 1076 C CA . VAL A 1 142 ? -2.075 8.990 4.488 1.00 92.25 142 VAL A CA 1
ATOM 1077 C C . VAL A 1 142 ? -2.752 8.028 5.468 1.00 92.25 142 VAL A C 1
ATOM 1079 O O . VAL A 1 142 ? -2.863 8.336 6.653 1.00 92.25 142 VAL A O 1
ATOM 1082 N N . SER A 1 143 ? -3.143 6.838 5.008 1.00 91.62 143 SER A N 1
ATOM 1083 C CA . SER A 1 143 ? -3.733 5.793 5.852 1.00 91.62 143 SER A CA 1
ATOM 1084 C C . SER A 1 143 ? -2.794 5.389 6.996 1.00 91.62 143 SER A C 1
ATOM 1086 O O . SER A 1 143 ? -3.190 5.407 8.163 1.00 91.62 143 SER A O 1
ATOM 1088 N N . GLY A 1 144 ? -1.517 5.126 6.696 1.00 92.12 144 GLY A N 1
ATOM 1089 C CA . GLY A 1 144 ? -0.501 4.817 7.704 1.00 92.12 144 GLY A CA 1
ATOM 1090 C C . GLY A 1 144 ? -0.308 5.944 8.724 1.00 92.12 144 GLY A C 1
ATOM 1091 O O . GLY A 1 144 ? -0.200 5.684 9.925 1.00 92.12 144 GLY A O 1
ATOM 1092 N N . ALA A 1 145 ? -0.342 7.203 8.275 1.00 92.94 145 ALA A N 1
ATOM 1093 C CA . ALA A 1 145 ? -0.277 8.364 9.158 1.00 92.94 145 ALA A CA 1
ATOM 1094 C C . ALA A 1 145 ? -1.495 8.453 10.094 1.00 92.94 145 ALA A C 1
ATOM 1096 O O . ALA A 1 145 ? -1.329 8.737 11.281 1.00 92.94 145 ALA A O 1
ATOM 1097 N N . ILE A 1 146 ? -2.704 8.152 9.604 1.00 92.44 146 ILE A N 1
ATOM 1098 C CA . ILE A 1 146 ? -3.929 8.115 10.420 1.00 92.44 146 ILE A CA 1
ATOM 1099 C C . ILE A 1 146 ? -3.845 7.006 11.477 1.00 92.44 146 ILE A C 1
ATOM 1101 O O . ILE A 1 146 ? -4.117 7.265 12.651 1.00 92.44 146 ILE A O 1
ATOM 1105 N N . TYR A 1 147 ? -3.408 5.796 11.113 1.00 91.00 147 TYR A N 1
ATOM 1106 C CA . TYR A 1 147 ? -3.196 4.716 12.086 1.00 91.00 147 TYR A CA 1
ATOM 1107 C C . TYR A 1 147 ? -2.160 5.093 13.153 1.00 91.00 147 TYR A C 1
ATOM 1109 O O . TYR A 1 147 ? -2.365 4.842 14.343 1.00 91.00 147 TYR A O 1
ATOM 1117 N N . CYS A 1 148 ? -1.075 5.760 12.755 1.00 92.38 148 CYS A N 1
ATOM 1118 C CA . CYS A 1 148 ? -0.089 6.286 13.695 1.00 92.38 148 CYS A CA 1
ATOM 1119 C C . CYS A 1 148 ? -0.700 7.348 14.625 1.00 92.38 148 CYS A C 1
ATOM 1121 O O . CYS A 1 148 ? -0.473 7.320 15.836 1.00 92.38 148 CYS A O 1
ATOM 1123 N N . ALA A 1 149 ? -1.521 8.255 14.090 1.00 91.88 149 ALA A N 1
ATOM 1124 C CA . ALA A 1 149 ? -2.211 9.274 14.875 1.00 91.88 149 ALA A CA 1
ATOM 1125 C C . ALA A 1 149 ? -3.177 8.662 15.906 1.00 91.88 149 ALA A C 1
ATOM 1127 O O . ALA A 1 149 ? -3.258 9.158 17.031 1.00 91.88 149 ALA A O 1
ATOM 1128 N N . LEU A 1 150 ? -3.855 7.554 15.574 1.00 89.75 150 LEU A N 1
ATOM 1129 C CA . LEU A 1 150 ? -4.688 6.802 16.522 1.00 89.75 150 LEU A CA 1
ATOM 1130 C C . LEU A 1 150 ? -3.864 6.247 17.692 1.00 89.75 150 LEU A C 1
ATOM 1132 O O . LEU A 1 150 ? -4.261 6.400 18.848 1.00 89.75 150 LEU A O 1
ATOM 1136 N N . VAL A 1 151 ? -2.690 5.671 17.418 1.00 88.81 151 VAL A N 1
ATOM 1137 C CA . VAL A 1 151 ? -1.778 5.160 18.459 1.00 88.81 151 VAL A CA 1
ATOM 1138 C C . VAL A 1 151 ? -1.252 6.297 19.342 1.00 88.81 151 VAL A C 1
ATOM 1140 O O . VAL A 1 151 ? -1.177 6.154 20.564 1.00 88.81 151 VAL A O 1
ATOM 1143 N N . ILE A 1 152 ? -0.929 7.451 18.750 1.00 89.19 152 ILE A N 1
ATOM 1144 C CA . ILE A 1 152 ? -0.506 8.647 19.493 1.00 89.19 152 ILE A CA 1
ATOM 1145 C C . ILE A 1 152 ? -1.638 9.140 20.402 1.00 89.19 152 ILE A C 1
ATOM 1147 O O . ILE A 1 152 ? -1.392 9.403 21.579 1.00 89.19 152 ILE A O 1
ATOM 1151 N N . ARG A 1 153 ? -2.879 9.192 19.899 1.00 88.94 153 ARG A N 1
ATOM 1152 C CA . ARG A 1 153 ? -4.065 9.589 20.676 1.00 88.94 153 ARG A CA 1
ATOM 1153 C C . ARG A 1 153 ? -4.367 8.628 21.828 1.00 88.94 153 ARG A C 1
ATOM 1155 O O . ARG A 1 153 ? -4.747 9.082 22.902 1.00 88.94 153 ARG A O 1
ATOM 1162 N N . TYR A 1 154 ? -4.185 7.326 21.621 1.00 83.88 154 TYR A N 1
ATOM 1163 C CA . TYR A 1 154 ? -4.320 6.309 22.671 1.00 83.88 154 TYR A CA 1
ATOM 1164 C C . TYR A 1 154 ? -3.219 6.420 23.746 1.00 83.88 154 TYR A C 1
ATOM 1166 O O . TYR A 1 154 ? -3.408 6.049 24.905 1.00 83.88 154 TYR A O 1
ATOM 1174 N N . GLY A 1 155 ? -2.057 6.955 23.370 1.00 85.88 155 GLY A N 1
ATOM 1175 C CA . GLY A 1 155 ? -0.863 7.045 24.200 1.00 85.88 155 GLY A CA 1
ATOM 1176 C C . GLY A 1 155 ? 0.118 5.921 23.873 1.00 85.88 155 GLY A C 1
ATOM 1177 O O . GLY A 1 155 ? -0.073 4.769 24.262 1.00 85.88 155 GLY A O 1
ATOM 1178 N N . VAL A 1 156 ? 1.219 6.274 23.206 1.00 87.38 156 VAL A N 1
ATOM 1179 C CA . VAL A 1 156 ? 2.201 5.330 22.634 1.00 87.38 156 VAL A CA 1
ATOM 1180 C C . VAL A 1 156 ? 2.787 4.366 23.678 1.00 87.38 156 VAL A C 1
ATOM 1182 O O . VAL A 1 156 ? 2.900 3.166 23.436 1.00 87.38 156 VAL A O 1
ATOM 1185 N N . GLU A 1 157 ? 3.109 4.860 24.877 1.00 83.44 157 GLU A N 1
ATOM 1186 C CA . GLU A 1 157 ? 3.626 4.027 25.975 1.00 83.44 157 GLU A CA 1
ATOM 1187 C C . GLU A 1 157 ? 2.585 3.035 26.509 1.00 83.44 157 GLU A C 1
ATOM 1189 O O . GLU A 1 157 ? 2.925 1.888 26.816 1.00 83.44 157 GLU A O 1
ATOM 1194 N N . LYS A 1 158 ? 1.317 3.459 26.604 1.00 80.94 158 LYS A N 1
ATOM 1195 C CA . LYS A 1 158 ? 0.210 2.590 27.017 1.00 80.94 158 LYS A CA 1
ATOM 1196 C C . LYS A 1 158 ? -0.044 1.526 25.956 1.00 80.94 158 LYS A C 1
ATOM 1198 O O . LYS A 1 158 ? -0.146 0.353 26.298 1.00 80.94 158 LYS A O 1
ATOM 1203 N N . TYR A 1 159 ? -0.062 1.918 24.683 1.00 83.81 159 TYR A N 1
ATOM 1204 C CA . TYR A 1 159 ? -0.216 0.999 23.560 1.00 83.81 159 TYR A CA 1
ATOM 1205 C C . TYR A 1 159 ? 0.874 -0.079 23.570 1.00 83.81 159 TYR A C 1
ATOM 1207 O O . TYR A 1 159 ? 0.579 -1.272 23.585 1.00 83.81 159 TYR A O 1
ATOM 1215 N N . ARG A 1 160 ? 2.147 0.323 23.686 1.00 85.31 160 ARG A N 1
ATOM 1216 C CA . ARG A 1 160 ? 3.276 -0.618 23.729 1.00 85.31 160 ARG A CA 1
ATOM 1217 C C . ARG A 1 160 ? 3.162 -1.618 24.883 1.00 85.31 160 ARG A C 1
ATOM 1219 O O . ARG A 1 160 ? 3.409 -2.805 24.691 1.00 85.31 160 ARG A O 1
ATOM 1226 N N . LYS A 1 161 ? 2.835 -1.144 26.091 1.00 79.50 161 LYS A N 1
ATOM 1227 C CA . LYS A 1 161 ? 2.782 -1.988 27.297 1.00 79.50 161 LYS A CA 1
ATOM 1228 C C . LYS A 1 161 ? 1.568 -2.911 27.303 1.00 79.50 161 LYS A C 1
ATOM 1230 O O . LYS A 1 161 ? 1.740 -4.105 27.514 1.00 79.50 161 LYS A O 1
ATOM 1235 N N . TYR A 1 162 ? 0.380 -2.354 27.091 1.00 79.31 162 TYR A N 1
ATOM 1236 C CA . TYR A 1 162 ? -0.878 -3.059 27.317 1.00 79.31 162 TYR A CA 1
ATOM 1237 C C . TYR A 1 162 ? -1.405 -3.760 26.077 1.00 79.31 162 TYR A C 1
ATOM 1239 O O . TYR A 1 162 ? -1.972 -4.825 26.230 1.00 79.31 162 TYR A O 1
ATOM 1247 N N . VAL A 1 163 ? -1.215 -3.208 24.875 1.00 79.25 163 VAL A N 1
ATOM 1248 C CA . VAL A 1 163 ? -1.763 -3.798 23.639 1.00 79.25 163 VAL A CA 1
ATOM 1249 C C . VAL A 1 163 ? -0.779 -4.777 23.007 1.00 79.25 163 VAL A C 1
ATOM 1251 O O . VAL A 1 163 ? -1.193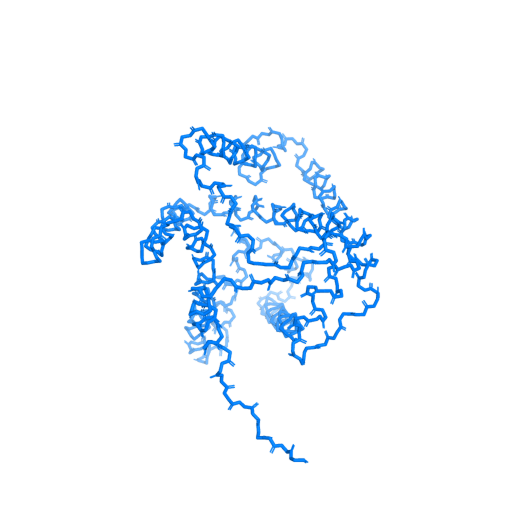 -5.813 22.506 1.00 79.25 163 VAL A O 1
ATOM 1254 N N . VAL A 1 164 ? 0.525 -4.493 23.056 1.00 80.44 164 VAL A N 1
ATOM 1255 C CA . VAL A 1 164 ? 1.521 -5.366 22.414 1.00 80.44 164 VAL A CA 1
ATOM 1256 C C . VAL A 1 164 ? 2.215 -6.283 23.418 1.00 80.44 164 VAL A C 1
ATOM 1258 O O . VAL A 1 164 ? 2.079 -7.499 23.342 1.00 80.44 164 VAL A O 1
ATOM 1261 N N . ASN A 1 165 ? 2.927 -5.722 24.400 1.00 81.44 165 ASN A N 1
ATOM 1262 C CA . ASN A 1 165 ? 3.783 -6.518 25.289 1.00 81.44 165 ASN A CA 1
ATOM 1263 C C . ASN A 1 165 ? 3.015 -7.404 26.284 1.00 81.44 165 ASN A C 1
ATOM 1265 O O . ASN A 1 165 ? 3.607 -8.347 26.805 1.00 81.44 165 ASN A O 1
ATOM 1269 N N . ALA A 1 166 ? 1.754 -7.083 26.590 1.00 74.38 166 ALA A N 1
ATOM 1270 C CA . ALA A 1 166 ? 0.916 -7.880 27.487 1.00 74.38 166 ALA A CA 1
ATOM 1271 C C . ALA A 1 166 ? 0.096 -8.957 26.752 1.00 74.38 166 ALA A C 1
ATOM 1273 O O . ALA A 1 166 ? -0.189 -9.992 27.345 1.00 74.38 166 ALA A O 1
ATOM 1274 N N . PHE A 1 167 ? -0.258 -8.740 25.478 1.00 68.19 167 PHE A N 1
ATOM 1275 C CA . PHE A 1 167 ? -0.990 -9.724 24.666 1.00 68.19 167 PHE A CA 1
ATOM 1276 C C . PHE A 1 167 ? -0.073 -10.698 23.915 1.00 68.19 167 PHE A C 1
ATOM 1278 O O . PHE A 1 167 ? -0.516 -11.791 23.569 1.00 68.19 167 PHE A O 1
ATOM 1285 N N . GLY A 1 168 ? 1.188 -10.329 23.664 1.00 63.50 168 GLY A N 1
ATOM 1286 C CA . GLY A 1 168 ? 2.178 -11.207 23.043 1.00 63.50 168 GLY A CA 1
ATOM 1287 C C . GLY A 1 168 ? 2.578 -12.350 23.974 1.00 63.50 168 GLY A C 1
ATOM 1288 O O . GLY A 1 168 ? 3.470 -12.190 24.807 1.00 63.50 168 GLY A O 1
ATOM 1289 N N . LEU A 1 169 ? 1.922 -13.501 23.832 1.00 59.03 169 LEU A N 1
ATOM 1290 C CA . LEU A 1 169 ? 2.357 -14.758 24.433 1.00 59.03 169 LEU A CA 1
ATOM 1291 C C . LEU A 1 169 ? 3.591 -15.230 23.641 1.00 59.03 169 LEU A C 1
ATOM 1293 O O . LEU A 1 169 ? 3.478 -15.548 22.462 1.00 59.03 169 LEU A O 1
ATOM 1297 N N . ASP A 1 170 ? 4.768 -15.176 24.266 1.00 70.69 170 ASP A N 1
ATOM 1298 C CA . ASP A 1 170 ? 6.068 -15.622 23.727 1.00 70.69 170 ASP A CA 1
ATOM 1299 C C . ASP A 1 170 ? 6.665 -14.854 22.523 1.00 70.69 170 ASP A C 1
ATOM 1301 O O . ASP A 1 170 ? 7.646 -15.305 21.929 1.00 70.69 170 ASP A O 1
ATOM 1305 N N . ASP A 1 171 ? 6.163 -13.658 22.193 1.00 72.75 171 ASP A N 1
ATOM 1306 C CA . ASP A 1 171 ? 6.776 -12.788 21.170 1.00 72.75 171 ASP A CA 1
ATOM 1307 C C . ASP A 1 171 ? 7.820 -11.815 21.762 1.00 72.75 171 ASP A C 1
ATOM 1309 O O . ASP A 1 171 ? 7.857 -11.522 22.965 1.00 72.75 171 ASP A O 1
ATOM 1313 N N . TRP A 1 172 ? 8.698 -11.281 20.910 1.00 78.00 172 TRP A N 1
ATOM 1314 C CA . TRP A 1 172 ? 9.698 -10.292 21.308 1.00 78.00 172 TRP A CA 1
ATOM 1315 C C . TRP A 1 172 ? 9.038 -8.998 21.785 1.00 78.00 172 TRP A C 1
ATOM 1317 O O . TRP A 1 172 ? 8.328 -8.316 21.045 1.00 78.00 172 TRP A O 1
ATOM 1327 N N . LYS A 1 173 ? 9.336 -8.610 23.028 1.00 81.75 173 LYS A N 1
ATOM 1328 C CA . LYS A 1 173 ? 8.794 -7.383 23.616 1.00 81.75 173 LYS A CA 1
ATOM 1329 C C . LYS A 1 173 ? 9.350 -6.150 22.913 1.00 81.75 173 LYS A C 1
ATOM 1331 O O . LYS A 1 173 ? 10.560 -5.999 22.739 1.00 81.75 173 LYS A O 1
ATOM 1336 N N . LEU A 1 174 ? 8.463 -5.211 22.604 1.00 83.69 174 LEU A N 1
ATOM 1337 C CA . LEU A 1 174 ? 8.834 -3.909 22.071 1.00 83.69 174 LEU A CA 1
ATOM 1338 C C . LEU A 1 174 ? 9.652 -3.127 23.099 1.00 83.69 174 LEU A C 1
ATOM 1340 O O . LEU A 1 174 ? 9.204 -2.863 24.224 1.00 83.69 174 LEU A O 1
ATOM 1344 N N . VAL A 1 175 ? 10.849 -2.728 22.675 1.00 88.81 175 VAL A N 1
ATOM 1345 C CA . VAL A 1 175 ? 11.787 -1.916 23.452 1.00 88.81 175 VAL A CA 1
ATOM 1346 C C . VAL A 1 175 ? 11.325 -0.464 23.559 1.00 88.81 175 VAL A C 1
ATOM 1348 O O . VAL A 1 175 ? 10.520 0.026 22.764 1.00 88.81 175 VAL A O 1
ATOM 1351 N N . ARG A 1 176 ? 11.884 0.275 24.524 1.00 86.44 176 ARG A N 1
ATOM 1352 C CA . ARG A 1 176 ? 11.526 1.686 24.737 1.00 86.44 176 ARG A CA 1
ATOM 1353 C C . ARG A 1 176 ? 11.845 2.601 23.556 1.00 86.44 176 ARG A C 1
ATOM 1355 O O . ARG A 1 176 ? 11.144 3.587 23.372 1.00 86.44 176 ARG A O 1
ATOM 1362 N N . ALA A 1 177 ? 12.828 2.240 22.730 1.00 88.81 177 ALA A N 1
ATOM 1363 C CA . ALA A 1 177 ? 13.187 2.977 21.517 1.00 88.81 177 ALA A CA 1
ATOM 1364 C C . ALA A 1 177 ? 12.071 3.003 20.452 1.00 88.81 177 ALA A C 1
ATOM 1366 O O . ALA A 1 177 ? 12.060 3.886 19.602 1.00 88.81 177 ALA A O 1
ATOM 1367 N N . TRP A 1 178 ? 11.096 2.091 20.520 1.00 90.25 178 TRP A N 1
ATOM 1368 C CA . TRP A 1 178 ? 9.941 2.114 19.621 1.00 90.25 178 TRP A CA 1
ATOM 1369 C C . TRP A 1 178 ? 9.029 3.329 19.857 1.00 90.25 178 TRP A C 1
ATOM 1371 O O . TRP A 1 178 ? 8.433 3.850 18.921 1.00 90.25 178 TRP A O 1
ATOM 1381 N N . THR A 1 179 ? 8.958 3.832 21.093 1.00 89.38 179 THR A N 1
ATOM 1382 C CA . THR A 1 179 ? 8.119 4.987 21.440 1.00 89.38 179 THR A CA 1
ATOM 1383 C C . THR A 1 179 ? 8.521 6.262 20.690 1.00 89.38 179 THR A C 1
ATOM 1385 O O . THR A 1 179 ? 7.658 6.824 20.018 1.00 89.38 179 THR A O 1
ATOM 1388 N N . PRO A 1 180 ? 9.784 6.741 20.745 1.00 91.38 180 PRO A N 1
ATOM 1389 C CA . PRO A 1 180 ? 10.185 7.911 19.966 1.00 91.38 180 PRO A CA 1
ATOM 1390 C C . PRO A 1 180 ? 10.115 7.658 18.455 1.00 91.38 180 PRO A C 1
ATOM 1392 O O . PRO A 1 180 ? 9.825 8.587 17.707 1.00 91.38 180 PRO A O 1
ATOM 1395 N N . LEU A 1 181 ? 10.300 6.414 17.996 1.00 92.50 181 LEU A N 1
ATOM 1396 C CA . LEU A 1 181 ? 10.160 6.062 16.581 1.00 92.50 181 LEU A CA 1
ATOM 1397 C C . LEU A 1 181 ? 8.734 6.333 16.079 1.00 92.50 181 LEU A C 1
ATOM 1399 O O . LEU A 1 181 ? 8.554 7.009 15.070 1.00 92.50 181 LEU A O 1
ATOM 1403 N N . VAL A 1 182 ? 7.715 5.857 16.795 1.00 91.31 182 VAL A N 1
ATOM 1404 C CA . VAL A 1 182 ? 6.311 6.071 16.403 1.00 91.31 182 VAL A CA 1
ATOM 1405 C C . VAL A 1 182 ? 5.853 7.500 16.672 1.00 91.31 182 VAL A C 1
ATOM 1407 O O . VAL A 1 182 ? 5.096 8.056 15.888 1.00 91.31 182 VAL A O 1
ATOM 1410 N N . LEU A 1 183 ? 6.313 8.117 17.760 1.00 92.50 183 LEU A N 1
ATOM 1411 C CA . LEU A 1 183 ? 5.881 9.464 18.126 1.00 92.50 183 LEU A CA 1
ATOM 1412 C C . LEU A 1 183 ? 6.487 10.552 17.227 1.00 92.50 183 LEU A C 1
ATOM 1414 O O . LEU A 1 183 ? 5.835 11.563 16.984 1.00 92.50 183 LEU A O 1
ATOM 1418 N N . ILE A 1 184 ? 7.731 10.370 16.772 1.00 92.06 184 ILE A N 1
ATOM 1419 C CA . ILE A 1 184 ? 8.503 11.408 16.075 1.00 92.06 184 ILE A CA 1
ATOM 1420 C C . ILE A 1 184 ? 8.860 10.966 14.654 1.00 92.06 184 ILE A C 1
ATOM 1422 O O . ILE A 1 184 ? 8.511 11.655 13.698 1.00 92.06 184 ILE A O 1
ATOM 1426 N N . CYS A 1 185 ? 9.534 9.823 14.486 1.00 94.12 185 CYS A N 1
ATOM 1427 C CA . CYS A 1 185 ? 10.071 9.432 13.178 1.00 94.12 185 CYS A CA 1
ATOM 1428 C C . CYS A 1 185 ? 8.970 9.166 12.143 1.00 94.12 185 CYS A C 1
ATOM 1430 O O . CYS A 1 185 ? 9.070 9.664 11.026 1.00 94.12 185 CYS A O 1
ATOM 1432 N N . VAL A 1 186 ? 7.917 8.425 12.504 1.00 93.31 186 VAL A N 1
ATOM 1433 C CA . VAL A 1 186 ? 6.841 8.059 11.563 1.00 93.31 186 VAL A CA 1
ATOM 1434 C C . VAL A 1 186 ? 6.031 9.280 11.091 1.00 93.31 186 VAL A C 1
ATOM 1436 O O . VAL A 1 186 ? 5.871 9.433 9.879 1.00 93.31 186 VAL A O 1
ATOM 1439 N N . PRO A 1 187 ? 5.573 10.200 11.967 1.00 93.38 187 PRO A N 1
ATOM 1440 C CA . PRO A 1 187 ? 4.890 11.416 11.523 1.00 93.38 187 PRO A CA 1
ATOM 1441 C C . PRO A 1 187 ? 5.766 12.310 10.643 1.00 93.38 187 PRO A C 1
ATOM 1443 O O . PRO A 1 187 ? 5.300 12.797 9.614 1.00 93.38 187 PRO A O 1
ATOM 1446 N N . ILE A 1 188 ? 7.043 12.490 11.006 1.00 95.81 188 ILE A N 1
ATOM 1447 C CA . ILE A 1 188 ? 7.990 13.256 10.183 1.00 95.81 188 ILE A CA 1
ATOM 1448 C C . ILE A 1 188 ? 8.145 12.600 8.812 1.00 95.81 188 ILE A C 1
ATOM 1450 O O . ILE A 1 188 ? 8.067 13.289 7.799 1.00 95.81 188 ILE A O 1
ATOM 1454 N N . GLN A 1 189 ? 8.314 11.277 8.761 1.00 95.44 189 GLN A N 1
ATOM 1455 C CA . GLN A 1 189 ? 8.434 10.539 7.508 1.00 95.44 189 GLN A CA 1
ATOM 1456 C C . GLN A 1 189 ? 7.199 10.727 6.619 1.00 95.44 189 GLN A C 1
ATOM 1458 O O . GLN A 1 189 ? 7.354 10.995 5.432 1.00 95.44 189 GLN A O 1
ATOM 1463 N N . ALA A 1 190 ? 5.987 10.642 7.175 1.00 94.69 190 ALA A N 1
ATOM 1464 C CA . ALA A 1 190 ? 4.758 10.860 6.413 1.00 94.69 190 ALA A CA 1
ATOM 1465 C C . ALA A 1 190 ? 4.694 12.276 5.814 1.00 94.69 190 ALA A C 1
ATOM 1467 O O . ALA A 1 190 ? 4.407 12.427 4.627 1.00 94.69 190 ALA A O 1
ATOM 1468 N N . ILE A 1 191 ? 5.023 13.306 6.604 1.00 95.12 191 ILE A N 1
ATOM 1469 C CA . ILE A 1 191 ? 5.041 14.703 6.143 1.00 95.12 191 ILE A CA 1
ATOM 1470 C C . ILE A 1 191 ? 6.091 14.897 5.047 1.00 95.12 191 ILE A C 1
ATOM 1472 O O . ILE A 1 191 ? 5.785 15.462 4.000 1.00 95.12 191 ILE A O 1
ATOM 1476 N N . VAL A 1 192 ? 7.315 14.409 5.266 1.00 96.44 192 VAL A N 1
ATOM 1477 C CA . VAL A 1 192 ? 8.415 14.538 4.304 1.00 96.44 192 VAL A CA 1
ATOM 1478 C C . VAL A 1 192 ? 8.076 13.832 2.996 1.00 96.44 192 VAL A C 1
ATOM 1480 O O . VAL A 1 192 ? 8.287 14.418 1.941 1.00 96.44 192 VAL A O 1
ATOM 1483 N N . LEU A 1 193 ? 7.522 12.617 3.039 1.00 95.06 193 LEU A N 1
ATOM 1484 C CA . LEU A 1 193 ? 7.164 11.867 1.832 1.00 95.06 193 LEU A CA 1
ATOM 1485 C C . LEU A 1 193 ? 6.032 12.536 1.048 1.00 95.06 193 LEU A C 1
ATOM 1487 O O . LEU A 1 193 ? 6.148 12.669 -0.167 1.00 95.06 193 LEU A O 1
ATOM 1491 N N . LEU A 1 194 ? 4.970 12.993 1.721 1.00 93.50 194 LEU A N 1
ATOM 1492 C CA . LEU A 1 194 ? 3.857 13.681 1.057 1.00 93.50 194 LEU A CA 1
ATOM 1493 C C . LEU A 1 194 ? 4.294 15.024 0.465 1.00 93.50 194 LEU A C 1
ATOM 1495 O O . LEU A 1 194 ? 3.942 15.340 -0.672 1.00 93.50 194 LEU A O 1
ATOM 1499 N N . PHE A 1 195 ? 5.092 15.795 1.208 1.00 94.62 195 PHE A N 1
ATOM 1500 C CA . PHE A 1 195 ? 5.635 17.064 0.730 1.00 94.62 195 PHE A CA 1
ATOM 1501 C C . PHE A 1 195 ? 6.579 16.854 -0.455 1.00 94.62 195 PHE A C 1
ATOM 1503 O O . PHE A 1 195 ? 6.411 17.489 -1.493 1.00 94.62 195 PHE A O 1
ATOM 1510 N N . TRP A 1 196 ? 7.533 15.927 -0.321 1.00 94.69 196 TRP A N 1
ATOM 1511 C CA . TRP A 1 196 ? 8.463 15.576 -1.389 1.00 94.69 196 TRP A CA 1
ATOM 1512 C C . TRP A 1 196 ? 7.709 15.173 -2.647 1.00 94.69 196 TRP A C 1
ATOM 1514 O O . TRP A 1 196 ? 8.001 15.692 -3.720 1.00 94.69 196 TRP A O 1
ATOM 1524 N N . TRP A 1 197 ? 6.766 14.236 -2.532 1.00 92.25 197 TRP A N 1
ATOM 1525 C CA . TRP A 1 197 ? 5.992 13.753 -3.671 1.00 92.25 197 TRP A CA 1
ATOM 1526 C C . TRP A 1 197 ? 5.250 14.899 -4.361 1.00 92.25 197 TRP A C 1
ATOM 1528 O O . TRP A 1 197 ? 5.399 15.067 -5.567 1.00 92.25 197 TRP A O 1
ATOM 1538 N N . THR A 1 198 ? 4.555 15.740 -3.593 1.00 90.56 198 THR A N 1
ATOM 1539 C CA . THR A 1 198 ? 3.816 16.892 -4.131 1.00 90.56 198 THR A CA 1
ATOM 1540 C C . THR A 1 198 ? 4.737 17.839 -4.902 1.00 90.56 198 THR A C 1
ATOM 1542 O O . THR A 1 198 ? 4.445 18.216 -6.035 1.00 90.56 198 THR A O 1
ATOM 1545 N N . VAL A 1 199 ? 5.883 18.203 -4.316 1.00 92.44 199 VAL A N 1
ATOM 1546 C CA . VAL A 1 199 ? 6.866 19.083 -4.965 1.00 92.44 199 VAL A CA 1
ATOM 1547 C C . VAL A 1 199 ? 7.440 18.428 -6.219 1.00 92.44 199 VAL A C 1
ATOM 1549 O O . VAL A 1 199 ? 7.539 19.082 -7.254 1.00 92.44 199 VAL A O 1
ATOM 1552 N N . LYS A 1 200 ? 7.790 17.140 -6.151 1.00 91.19 200 LYS A N 1
ATOM 1553 C CA . LYS A 1 200 ? 8.322 16.385 -7.289 1.00 91.19 200 LYS A CA 1
ATOM 1554 C C . LYS A 1 200 ? 7.332 16.366 -8.453 1.00 91.19 200 LYS A C 1
ATOM 1556 O O . LYS A 1 200 ? 7.747 16.610 -9.580 1.00 91.19 200 LYS A O 1
ATOM 1561 N N . GLU A 1 201 ? 6.052 16.122 -8.189 1.00 88.38 201 GLU A N 1
ATOM 1562 C CA . GLU A 1 201 ? 5.029 16.110 -9.238 1.00 88.38 201 GLU A CA 1
ATOM 1563 C C . GLU A 1 201 ? 4.846 17.476 -9.893 1.00 88.38 201 GLU A C 1
ATOM 1565 O O . GLU A 1 201 ? 4.847 17.585 -11.117 1.00 88.38 201 GLU A O 1
ATOM 1570 N N . ILE A 1 202 ? 4.769 18.542 -9.094 1.00 88.19 202 ILE A N 1
ATOM 1571 C CA . ILE A 1 202 ? 4.596 19.901 -9.621 1.00 88.19 202 ILE A CA 1
ATOM 1572 C C . ILE A 1 202 ? 5.818 20.340 -10.441 1.00 88.19 202 ILE A C 1
ATOM 1574 O O . ILE A 1 202 ? 5.662 20.969 -11.487 1.00 88.19 202 ILE A O 1
ATOM 1578 N N . LEU A 1 203 ? 7.034 20.013 -9.988 1.00 91.25 203 LEU A N 1
ATOM 1579 C CA . LEU A 1 203 ? 8.272 20.400 -10.672 1.00 91.25 203 LEU A CA 1
ATOM 1580 C C . LEU A 1 203 ? 8.535 19.591 -11.944 1.00 91.25 203 LEU A C 1
ATOM 1582 O O . LEU A 1 203 ? 9.039 20.151 -12.915 1.00 91.25 203 LEU A O 1
ATOM 1586 N N . ASN A 1 204 ? 8.205 18.299 -11.950 1.00 86.44 204 ASN A N 1
ATOM 1587 C CA . ASN A 1 204 ? 8.420 17.444 -13.115 1.00 86.44 204 ASN A CA 1
ATOM 1588 C C . ASN A 1 204 ? 7.364 17.672 -14.206 1.00 86.44 204 ASN A C 1
ATOM 1590 O O . ASN A 1 204 ? 7.669 17.503 -15.384 1.00 86.44 204 ASN A O 1
ATOM 1594 N N . ASN A 1 205 ? 6.153 18.096 -13.829 1.00 86.62 205 ASN A N 1
ATOM 1595 C CA . ASN A 1 205 ? 5.012 18.269 -14.730 1.00 86.62 205 ASN A CA 1
ATOM 1596 C C . ASN A 1 205 ? 4.401 19.692 -14.655 1.00 86.62 205 ASN A C 1
ATOM 1598 O O . ASN A 1 205 ? 3.195 19.839 -14.430 1.00 86.62 205 ASN A O 1
ATOM 1602 N N . PRO A 1 206 ? 5.184 20.774 -14.859 1.00 82.00 206 PRO A N 1
ATOM 1603 C CA . PRO A 1 206 ? 4.781 22.146 -14.522 1.00 82.00 206 PRO A CA 1
ATOM 1604 C C . PRO A 1 206 ? 3.582 22.678 -15.323 1.00 82.00 206 PRO A C 1
ATOM 1606 O O . PRO A 1 206 ? 2.857 23.548 -14.842 1.00 82.00 206 PRO A O 1
ATOM 1609 N N . SER A 1 207 ? 3.347 22.164 -16.532 1.00 81.81 207 SER A N 1
ATOM 1610 C CA . SER A 1 207 ? 2.248 22.587 -17.409 1.00 81.81 207 SER A CA 1
ATOM 1611 C C . SER A 1 207 ? 1.011 21.688 -17.343 1.00 81.81 207 SER A C 1
ATOM 1613 O O . SER A 1 207 ? -0.027 22.077 -17.875 1.00 81.81 207 SER A O 1
ATOM 1615 N N . THR A 1 208 ? 1.097 20.516 -16.706 1.00 84.50 208 THR A N 1
ATOM 1616 C CA . THR A 1 208 ? 0.055 19.476 -16.748 1.00 84.50 208 THR A CA 1
ATOM 1617 C C . THR A 1 208 ? -0.456 19.050 -15.374 1.00 84.50 208 THR A C 1
ATOM 1619 O O . THR A 1 208 ? -1.528 18.458 -15.309 1.00 84.50 208 THR A O 1
ATOM 1622 N N . TRP A 1 209 ? 0.225 19.396 -14.272 1.00 83.06 209 TRP A N 1
ATOM 1623 C CA . TRP A 1 209 ? -0.148 18.963 -12.912 1.00 83.06 209 TRP A CA 1
ATOM 1624 C C . TRP A 1 209 ? -1.584 19.330 -12.488 1.00 83.06 209 TRP A C 1
ATOM 1626 O O . TRP A 1 209 ? -2.167 18.646 -11.646 1.00 83.06 209 TRP A O 1
ATOM 1636 N N . TYR A 1 210 ? -2.147 20.402 -13.058 1.00 85.25 210 TYR A N 1
ATOM 1637 C CA . TYR A 1 210 ? -3.487 20.926 -12.762 1.00 85.25 210 TYR A CA 1
ATOM 1638 C C . TYR A 1 210 ? -4.568 20.461 -13.746 1.00 85.25 210 TYR A C 1
ATOM 1640 O O . TYR A 1 210 ? -5.750 20.728 -13.527 1.00 85.25 210 TYR A O 1
ATOM 1648 N N . ILE A 1 211 ? -4.188 19.797 -14.841 1.00 88.19 211 ILE A N 1
ATOM 1649 C CA . ILE A 1 211 ? -5.132 19.302 -15.842 1.00 88.19 211 ILE A CA 1
ATOM 1650 C C . ILE A 1 211 ? -5.561 17.896 -15.416 1.00 88.19 211 ILE A C 1
ATOM 1652 O O . ILE A 1 211 ? -4.692 17.047 -15.230 1.00 88.19 211 ILE A O 1
ATOM 1656 N N . PRO A 1 212 ? -6.870 17.620 -15.268 1.00 84.75 212 PRO A N 1
ATOM 1657 C CA . PRO A 1 212 ? -7.350 16.310 -14.852 1.00 84.75 212 PRO A CA 1
ATOM 1658 C C . PRO A 1 212 ? -7.101 15.278 -15.956 1.00 84.75 212 PRO A C 1
ATOM 1660 O O . PRO A 1 212 ? -7.901 15.119 -16.876 1.00 84.75 212 PRO A O 1
ATOM 1663 N N . ASN A 1 213 ? -5.970 14.584 -15.859 1.00 85.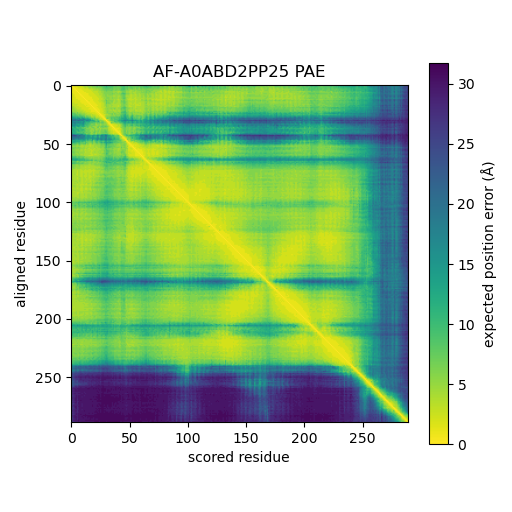94 213 ASN A N 1
ATOM 1664 C CA . ASN A 1 213 ? -5.588 13.466 -16.717 1.00 85.94 213 ASN A CA 1
ATOM 1665 C C . ASN A 1 213 ? -5.029 12.313 -15.866 1.00 85.94 213 ASN A C 1
ATOM 1667 O O . ASN A 1 213 ? -4.731 12.501 -14.686 1.00 85.94 213 ASN A O 1
ATOM 1671 N N . TYR A 1 214 ? -4.891 11.123 -16.446 1.00 82.06 214 TYR A N 1
ATOM 1672 C CA . TYR A 1 214 ? -4.338 9.963 -15.747 1.00 82.06 214 TYR A CA 1
ATOM 1673 C C . TYR A 1 214 ? -2.968 10.276 -15.130 1.00 82.06 214 TYR A C 1
ATOM 1675 O O . TYR A 1 214 ? -2.161 10.972 -15.745 1.00 82.06 214 TYR A O 1
ATOM 1683 N N . GLU A 1 215 ? -2.730 9.769 -13.917 1.00 83.75 215 GLU A N 1
ATOM 1684 C CA . GLU A 1 215 ? -1.450 9.899 -13.195 1.00 83.75 215 GLU A CA 1
ATOM 1685 C C . GLU A 1 215 ? -1.041 11.359 -12.902 1.00 83.75 215 GLU A C 1
ATOM 1687 O O . GLU A 1 215 ? 0.134 11.675 -12.739 1.00 83.75 215 GLU A O 1
ATOM 1692 N N . THR A 1 216 ? -2.013 12.277 -12.814 1.00 87.44 216 THR A N 1
ATOM 1693 C CA . THR A 1 216 ? -1.764 13.679 -12.435 1.00 87.44 216 THR A CA 1
ATOM 1694 C C . THR A 1 216 ? -2.104 13.951 -10.975 1.00 87.44 216 THR A C 1
ATOM 1696 O O . THR A 1 216 ? -3.042 13.383 -10.411 1.00 87.44 216 THR A O 1
ATOM 1699 N N . PHE A 1 217 ? -1.386 14.900 -10.369 1.00 88.44 217 PHE A N 1
ATOM 1700 C CA . PHE A 1 217 ? -1.631 15.335 -8.993 1.00 88.44 217 PHE A CA 1
ATOM 1701 C C . PHE A 1 217 ? -3.088 15.765 -8.758 1.00 88.44 217 PHE A C 1
ATOM 1703 O O . PHE A 1 217 ? -3.696 15.373 -7.762 1.00 88.44 217 PHE A O 1
ATOM 1710 N N . ILE A 1 218 ? -3.680 16.536 -9.678 1.00 90.19 218 ILE A N 1
ATOM 1711 C CA . ILE A 1 218 ? -5.066 16.991 -9.518 1.00 90.19 218 ILE A CA 1
ATOM 1712 C C . ILE A 1 218 ? -6.070 15.831 -9.535 1.00 90.19 218 ILE A C 1
ATOM 1714 O O . ILE A 1 218 ? -7.032 15.870 -8.768 1.00 90.19 218 ILE A O 1
ATOM 1718 N N . MET A 1 219 ? -5.843 14.785 -10.341 1.00 91.50 219 MET A N 1
ATOM 1719 C CA . MET A 1 219 ? -6.722 13.612 -10.343 1.00 91.50 219 MET A CA 1
ATOM 1720 C C . MET A 1 219 ? -6.667 12.867 -9.016 1.00 91.50 219 MET A C 1
ATOM 1722 O O . MET A 1 219 ? -7.720 12.517 -8.490 1.00 91.50 219 MET A O 1
ATOM 1726 N N . VAL A 1 220 ? -5.479 12.727 -8.418 1.00 92.06 220 VAL A N 1
ATOM 1727 C CA . VAL A 1 220 ? -5.333 12.132 -7.080 1.00 92.06 220 VAL A CA 1
ATOM 1728 C C . VAL A 1 220 ? -6.189 12.883 -6.056 1.00 92.06 220 VAL A C 1
ATOM 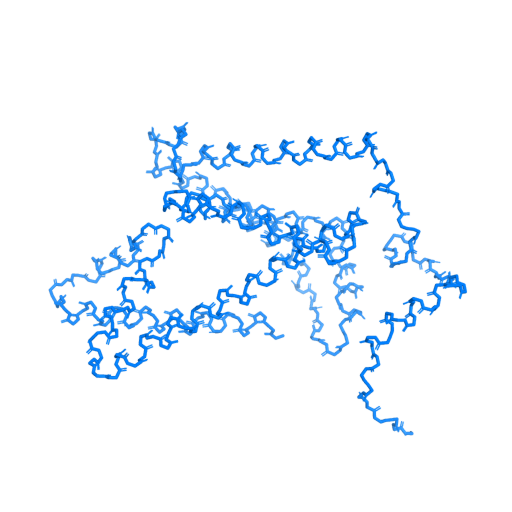1730 O O . VAL A 1 220 ? -6.956 12.273 -5.311 1.00 92.06 220 VAL A O 1
ATOM 1733 N N . ILE A 1 221 ? -6.120 14.218 -6.049 1.00 92.62 221 ILE A N 1
ATOM 1734 C CA . ILE A 1 221 ? -6.909 15.047 -5.126 1.00 92.62 221 ILE A CA 1
ATOM 1735 C C . ILE A 1 221 ? -8.415 14.927 -5.389 1.00 92.62 221 ILE A C 1
ATOM 1737 O O . ILE A 1 221 ? -9.195 14.868 -4.433 1.00 92.62 221 ILE A O 1
ATOM 1741 N N . ILE A 1 222 ? -8.839 14.882 -6.654 1.00 93.88 222 ILE A N 1
ATOM 1742 C CA . ILE A 1 222 ? -10.249 14.698 -7.026 1.00 93.88 222 ILE A CA 1
ATOM 1743 C C . ILE A 1 222 ? -10.761 13.338 -6.540 1.00 93.88 222 ILE A C 1
ATOM 1745 O O . ILE A 1 222 ? -11.803 13.291 -5.886 1.00 93.88 222 ILE A O 1
ATOM 1749 N N . GLU A 1 223 ? -10.034 12.250 -6.801 1.00 93.69 223 GLU A N 1
ATOM 1750 C CA . GLU A 1 223 ? -10.426 10.897 -6.390 1.00 93.69 223 GLU A CA 1
ATOM 1751 C C . GLU A 1 223 ? -10.495 10.764 -4.864 1.00 93.69 223 GLU A C 1
ATOM 1753 O O . GLU A 1 223 ? -11.482 10.257 -4.322 1.00 93.69 223 GLU A O 1
ATOM 1758 N N . TRP A 1 224 ? -9.503 11.298 -4.147 1.00 94.25 224 TRP A N 1
ATOM 1759 C CA . TRP A 1 224 ? -9.510 11.299 -2.683 1.00 94.25 224 TRP A CA 1
ATOM 1760 C C . TRP A 1 224 ? -10.672 12.115 -2.121 1.00 94.25 224 TRP A C 1
ATOM 1762 O O . TRP A 1 224 ? -11.363 11.658 -1.209 1.00 94.25 224 TRP A O 1
ATOM 1772 N N . SER A 1 225 ? -10.927 13.301 -2.678 1.00 93.94 225 SER A N 1
ATOM 1773 C CA . SER A 1 225 ? -12.045 14.148 -2.250 1.00 93.94 225 SER A CA 1
ATOM 1774 C C . SER A 1 225 ? -13.383 13.456 -2.493 1.00 93.94 225 SER A C 1
ATOM 1776 O O . SER A 1 225 ? -14.241 13.456 -1.612 1.00 93.94 225 SER A O 1
ATOM 1778 N N . ALA A 1 226 ? -13.550 12.817 -3.653 1.00 94.31 226 ALA A N 1
ATOM 1779 C CA . ALA A 1 226 ? -14.757 12.075 -3.992 1.00 94.31 226 ALA A CA 1
ATOM 1780 C C . ALA A 1 226 ? -15.027 10.941 -2.992 1.00 94.31 226 ALA A C 1
ATOM 1782 O O . ALA A 1 226 ? -16.158 10.792 -2.525 1.00 94.31 226 ALA A O 1
ATOM 1783 N N . ILE A 1 227 ? -13.996 10.188 -2.598 1.00 92.00 227 ILE A N 1
ATOM 1784 C CA . ILE A 1 227 ? -14.147 9.099 -1.625 1.00 92.00 227 ILE A CA 1
ATOM 1785 C C . ILE A 1 227 ? -14.366 9.604 -0.203 1.00 92.00 227 ILE A C 1
ATOM 1787 O O . ILE A 1 227 ? -15.202 9.047 0.506 1.00 92.00 227 ILE A O 1
ATOM 1791 N N . ILE A 1 228 ? -13.712 10.689 0.213 1.00 92.06 228 ILE A N 1
ATOM 1792 C CA . ILE A 1 228 ? -13.994 11.314 1.512 1.00 92.06 228 ILE A CA 1
ATOM 1793 C C . ILE A 1 228 ? -15.455 11.769 1.570 1.00 92.06 228 ILE A C 1
ATOM 1795 O O . ILE A 1 228 ? -16.146 11.486 2.547 1.00 92.06 228 ILE A O 1
ATOM 1799 N N . ILE A 1 229 ? -15.951 12.420 0.514 1.00 94.75 229 ILE A N 1
ATOM 1800 C CA . ILE A 1 229 ? -17.355 12.834 0.420 1.00 94.75 229 ILE A CA 1
ATOM 1801 C C . ILE A 1 229 ? -18.272 11.611 0.487 1.00 94.75 229 ILE A C 1
ATOM 1803 O O . ILE A 1 229 ? -19.230 11.622 1.257 1.00 94.75 229 ILE A O 1
ATOM 1807 N N . LEU A 1 230 ? -17.966 10.544 -0.255 1.00 93.56 230 LEU A N 1
ATOM 1808 C CA . LEU A 1 230 ? -18.744 9.307 -0.234 1.00 93.56 230 LEU A CA 1
ATOM 1809 C C . LEU A 1 230 ? -18.813 8.703 1.175 1.00 93.56 230 LEU A C 1
ATOM 1811 O O . LEU A 1 230 ? -19.901 8.367 1.637 1.00 93.56 230 LEU A O 1
ATOM 1815 N N . ILE A 1 231 ? -17.681 8.615 1.879 1.00 90.38 231 ILE A N 1
ATOM 1816 C CA . ILE A 1 231 ? -17.606 8.091 3.250 1.00 90.38 231 ILE A CA 1
ATOM 1817 C C . ILE A 1 231 ? -18.405 8.971 4.212 1.00 90.38 231 ILE A C 1
ATOM 1819 O O . ILE A 1 231 ? -19.153 8.451 5.040 1.00 90.38 231 ILE A O 1
ATOM 1823 N N . VAL A 1 232 ? -18.284 10.297 4.112 1.00 92.50 232 VAL A N 1
ATOM 1824 C CA . VAL A 1 232 ? -19.024 11.234 4.969 1.00 92.50 232 VAL A CA 1
ATOM 1825 C C . VAL A 1 232 ? -20.525 11.122 4.719 1.00 92.50 232 VAL A C 1
ATOM 1827 O O . VAL A 1 232 ? -21.289 10.998 5.674 1.00 92.50 232 VAL A O 1
ATOM 1830 N N . VAL A 1 233 ? -20.958 11.109 3.456 1.00 92.94 233 VAL A N 1
ATOM 1831 C CA . VAL A 1 233 ? -22.371 10.944 3.085 1.00 92.94 233 VAL A CA 1
ATOM 1832 C C . VAL A 1 233 ? -22.898 9.607 3.588 1.00 92.94 233 VAL A C 1
ATOM 1834 O O . VAL A 1 233 ? -23.934 9.580 4.250 1.00 92.94 233 VAL A O 1
ATOM 1837 N N . PHE A 1 234 ? -22.168 8.516 3.351 1.00 88.38 234 PHE A N 1
ATOM 1838 C CA . PHE A 1 234 ?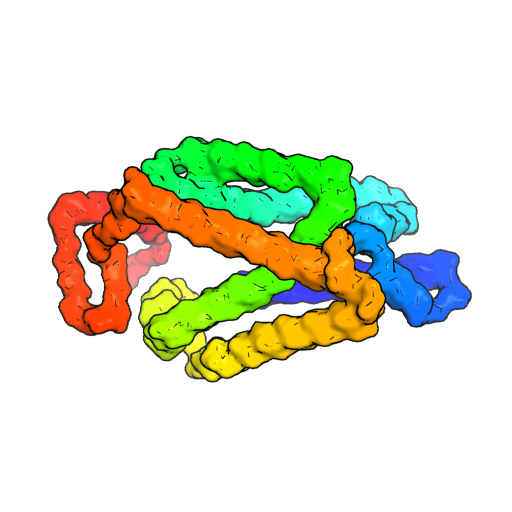 -22.526 7.188 3.844 1.00 88.38 234 PHE A CA 1
ATOM 1839 C C . PHE A 1 234 ? -22.661 7.177 5.370 1.00 88.38 234 PHE A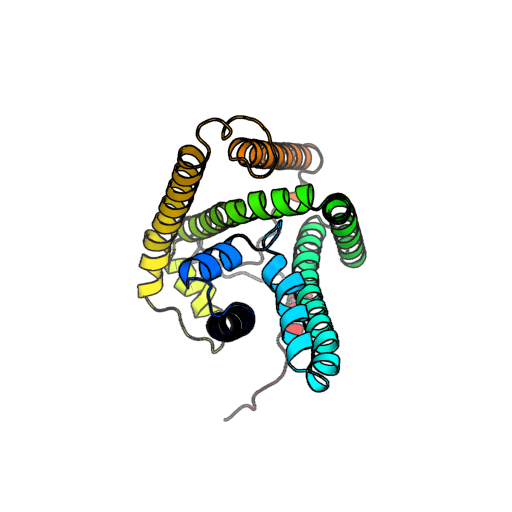 C 1
ATOM 1841 O O . PHE A 1 234 ? -23.687 6.749 5.891 1.00 88.38 234 PHE A O 1
ATOM 1848 N N . THR A 1 235 ? -21.688 7.742 6.089 1.00 87.31 235 THR A N 1
ATOM 1849 C CA . THR A 1 235 ? -21.700 7.827 7.557 1.00 87.31 235 THR A CA 1
ATOM 1850 C C . THR A 1 235 ? -22.904 8.627 8.057 1.00 87.31 235 THR A C 1
ATOM 1852 O O . THR A 1 235 ? -23.624 8.172 8.944 1.00 87.31 235 THR A O 1
ATOM 1855 N N . VAL A 1 236 ? -23.179 9.796 7.468 1.00 88.31 236 VAL A N 1
ATOM 1856 C CA . VAL A 1 236 ? -24.337 10.632 7.827 1.00 88.31 236 VAL A CA 1
ATOM 1857 C C . VAL A 1 236 ? -25.652 9.901 7.552 1.00 88.31 236 VAL A C 1
ATOM 1859 O O . VAL A 1 236 ? -26.569 9.957 8.375 1.00 88.31 236 VAL A O 1
ATOM 1862 N N . CYS A 1 237 ? -25.755 9.192 6.427 1.00 86.69 237 CYS A N 1
ATOM 1863 C CA . CYS A 1 237 ? -26.910 8.360 6.107 1.00 86.69 237 CYS A CA 1
ATOM 1864 C C . CYS A 1 237 ? -27.087 7.227 7.126 1.00 86.69 237 CYS A C 1
ATOM 1866 O O . CYS A 1 237 ? -28.191 7.052 7.636 1.00 86.69 237 CYS A O 1
ATOM 1868 N N . CYS A 1 238 ? -26.024 6.503 7.480 1.00 82.50 238 CYS A N 1
ATOM 1869 C CA . CYS A 1 238 ? -26.073 5.440 8.484 1.00 82.50 238 CYS A CA 1
ATOM 1870 C C . CYS A 1 238 ? -26.542 5.967 9.844 1.00 82.50 238 CYS A C 1
ATOM 1872 O O . CYS A 1 238 ? -27.480 5.415 10.414 1.00 82.50 238 CYS A O 1
ATOM 1874 N N . VAL A 1 239 ? -25.977 7.081 10.319 1.00 82.50 239 VAL A N 1
ATOM 1875 C CA . VAL A 1 239 ? -26.380 7.703 11.592 1.00 82.50 239 VAL A CA 1
ATOM 1876 C C . VAL A 1 239 ? -27.858 8.114 11.577 1.00 82.50 239 VAL A C 1
ATOM 1878 O O . VAL A 1 239 ? -28.550 7.939 12.577 1.00 82.50 239 VAL A O 1
ATOM 1881 N N . LYS A 1 240 ? -28.368 8.635 10.452 1.00 81.88 240 LYS A N 1
ATOM 1882 C CA . LYS A 1 240 ? -29.768 9.079 10.339 1.00 81.88 240 LYS A CA 1
ATOM 1883 C C . LYS A 1 240 ? -30.774 7.938 10.184 1.00 81.88 240 LYS A C 1
ATOM 1885 O O . LYS A 1 240 ? -31.847 8.008 10.773 1.00 81.88 240 LYS A O 1
ATOM 1890 N N . PHE A 1 241 ? -30.471 6.931 9.366 1.00 77.94 241 PHE A N 1
ATOM 1891 C CA . PHE A 1 241 ? -31.436 5.891 8.988 1.00 77.94 241 PHE A CA 1
ATOM 1892 C C . PHE A 1 241 ? -31.329 4.616 9.827 1.00 77.94 241 PHE A C 1
ATOM 1894 O O . PHE A 1 241 ? -32.314 3.888 9.945 1.00 77.94 241 PHE A O 1
ATOM 1901 N N . LYS A 1 242 ? -30.161 4.332 10.412 1.00 70.00 242 LYS A N 1
ATOM 1902 C CA . LYS A 1 242 ? -29.929 3.173 11.284 1.00 70.00 242 LYS A CA 1
ATOM 1903 C C . LYS A 1 242 ? -28.952 3.534 12.415 1.00 70.00 242 LYS A C 1
ATOM 1905 O O . LYS A 1 242 ? -27.819 3.062 12.406 1.00 70.00 242 LYS A O 1
ATOM 1910 N N . PRO A 1 243 ? -29.378 4.315 13.425 1.00 61.56 243 PRO A N 1
ATOM 1911 C CA . PRO A 1 243 ? -28.521 4.653 14.566 1.00 61.56 243 PRO A CA 1
ATOM 1912 C C . PRO A 1 243 ? -28.039 3.411 15.333 1.00 61.56 243 PRO A C 1
ATOM 1914 O O . PRO A 1 243 ? -26.932 3.428 15.861 1.00 61.56 243 PRO A O 1
ATOM 1917 N N . ALA A 1 244 ? -28.804 2.311 15.282 1.00 62.12 244 ALA A N 1
ATOM 1918 C CA . ALA A 1 244 ? -28.456 1.020 15.882 1.00 62.12 244 ALA A CA 1
ATOM 1919 C C . ALA A 1 244 ? -27.136 0.411 15.372 1.00 62.12 244 ALA A C 1
ATOM 1921 O O . ALA A 1 244 ? -26.569 -0.475 15.996 1.00 62.12 244 ALA A O 1
ATOM 1922 N N . PHE A 1 245 ? -26.628 0.895 14.239 1.00 59.31 245 PHE A N 1
ATOM 1923 C CA . PHE A 1 245 ? -25.335 0.502 13.683 1.00 59.31 245 PHE A CA 1
ATOM 1924 C C . PHE A 1 245 ? -24.142 1.002 14.510 1.00 59.31 245 PHE A C 1
ATOM 1926 O O . PHE A 1 245 ? -23.056 0.437 14.448 1.00 59.31 245 PHE A O 1
ATOM 1933 N N . PHE A 1 246 ? -24.346 2.082 15.266 1.00 58.97 246 PHE A N 1
ATOM 1934 C CA . PHE A 1 246 ? -23.359 2.676 16.166 1.00 58.97 246 PHE A CA 1
ATOM 1935 C C . PHE A 1 246 ? -23.725 2.459 17.636 1.00 58.97 246 PHE A C 1
ATOM 1937 O O . PHE A 1 246 ? -23.091 3.059 18.511 1.00 58.97 246 PHE A O 1
ATOM 1944 N N . ASP A 1 247 ? -24.740 1.633 17.922 1.00 56.53 247 ASP A N 1
ATOM 1945 C CA . ASP A 1 247 ? -25.041 1.256 19.295 1.00 56.53 247 ASP A CA 1
ATOM 1946 C C . ASP A 1 247 ? -23.791 0.601 19.871 1.00 56.53 247 ASP A C 1
ATOM 1948 O O . ASP A 1 247 ? -23.256 -0.374 19.337 1.00 56.53 247 ASP A O 1
ATOM 1952 N N . LYS A 1 248 ? -23.277 1.198 20.949 1.00 48.69 248 LYS A N 1
ATOM 1953 C CA . LYS A 1 248 ? -22.115 0.672 21.653 1.00 48.69 248 LYS A CA 1
ATOM 1954 C C . LYS A 1 248 ? -22.429 -0.768 22.026 1.00 48.69 248 LYS A C 1
ATOM 1956 O O . LYS A 1 248 ? -23.295 -1.005 22.868 1.00 48.69 248 LYS A O 1
ATOM 1961 N N . VAL A 1 249 ? -21.693 -1.715 21.449 1.00 49.06 249 VAL A N 1
ATOM 1962 C CA . VAL A 1 249 ? -21.596 -3.055 22.023 1.00 49.06 249 VAL A CA 1
ATOM 1963 C C . VAL A 1 249 ? -21.233 -2.841 23.489 1.00 49.06 249 VAL A C 1
ATOM 1965 O O . VAL A 1 249 ? -20.234 -2.176 23.785 1.00 49.06 249 VAL A O 1
ATOM 1968 N N . ASN A 1 250 ? -22.092 -3.303 24.403 1.00 41.12 250 ASN A N 1
ATOM 1969 C CA . ASN A 1 250 ? -21.816 -3.238 25.833 1.00 41.12 250 ASN A CA 1
ATOM 1970 C C . ASN A 1 250 ? -20.421 -3.826 26.049 1.00 41.12 250 ASN A C 1
ATOM 1972 O O . ASN A 1 250 ? -20.161 -4.972 25.696 1.00 41.12 250 ASN A O 1
ATOM 1976 N N . PHE A 1 251 ? -19.522 -2.968 26.515 1.00 42.94 251 PHE A N 1
ATOM 1977 C CA . PHE A 1 251 ? -18.075 -3.100 26.427 1.00 42.94 251 PHE A CA 1
ATOM 1978 C C . PHE A 1 251 ? -17.597 -4.480 26.924 1.00 42.94 251 PHE A C 1
ATOM 1980 O O . PHE A 1 251 ? -17.513 -4.712 28.127 1.00 42.94 251 PHE A O 1
ATOM 1987 N N . LEU A 1 252 ? -17.270 -5.392 26.004 1.00 43.09 252 LEU A N 1
ATOM 1988 C CA . LEU A 1 252 ? -16.387 -6.531 26.266 1.00 43.09 252 LEU A CA 1
ATOM 1989 C C . LEU A 1 252 ? -15.043 -6.210 25.616 1.00 43.09 252 LEU A C 1
ATOM 1991 O O . LEU A 1 252 ? -14.817 -6.447 24.434 1.00 43.09 252 LEU A O 1
ATOM 1995 N N . GLY A 1 253 ? -14.174 -5.581 26.399 1.00 47.44 253 GLY A N 1
ATOM 1996 C CA . GLY A 1 253 ? -12.871 -5.085 25.965 1.00 47.44 253 GLY A CA 1
ATOM 1997 C C . GLY A 1 253 ? -12.174 -4.315 27.084 1.00 47.44 253 GLY A C 1
ATOM 1998 O O . GLY A 1 253 ? -12.822 -3.859 28.020 1.00 47.44 253 GLY A O 1
ATOM 1999 N N . PHE A 1 254 ? -10.852 -4.188 27.028 1.00 42.88 254 PHE A N 1
ATOM 2000 C CA . PHE A 1 254 ? -10.075 -3.448 28.027 1.00 42.88 254 PHE A CA 1
ATOM 2001 C C . PHE A 1 254 ? -10.230 -1.934 27.806 1.00 42.88 254 PHE A C 1
ATOM 2003 O O . PHE A 1 254 ? -9.892 -1.443 26.729 1.00 42.88 254 PHE A O 1
ATOM 2010 N N . ASP A 1 255 ? -10.754 -1.198 28.794 1.00 45.22 255 ASP A N 1
ATOM 2011 C CA . ASP A 1 255 ? -10.879 0.267 28.736 1.00 45.22 255 ASP A CA 1
ATOM 2012 C C . ASP A 1 255 ? -9.569 0.912 29.234 1.00 45.22 255 ASP A C 1
ATOM 2014 O O . ASP A 1 255 ? -9.271 0.868 30.428 1.00 45.22 255 ASP A O 1
ATOM 2018 N N . PRO A 1 256 ? -8.764 1.535 28.357 1.00 43.44 256 PRO A N 1
ATOM 2019 C CA . PRO A 1 256 ? -7.472 2.130 28.718 1.00 43.44 256 PRO A CA 1
ATOM 2020 C C . PRO A 1 256 ? -7.570 3.425 29.541 1.00 43.44 256 PRO A C 1
ATOM 2022 O O . PRO A 1 256 ? -6.536 3.965 29.968 1.00 43.44 256 PRO A O 1
ATOM 2025 N N . HIS A 1 257 ? -8.780 3.961 29.713 1.00 43.44 257 HIS A N 1
ATOM 2026 C CA . HIS A 1 257 ? -9.056 5.164 30.495 1.00 43.44 257 HIS A CA 1
ATOM 2027 C C . HIS A 1 257 ? -9.629 4.855 31.879 1.00 43.44 257 HIS A C 1
ATOM 2029 O O . HIS A 1 257 ? -9.742 5.770 32.694 1.00 43.44 257 HIS A O 1
ATOM 2035 N N . ASN A 1 258 ? -9.929 3.587 32.165 1.00 45.12 258 ASN A N 1
ATOM 2036 C CA . ASN A 1 258 ? -10.484 3.159 33.437 1.00 45.12 258 ASN A CA 1
ATOM 2037 C C . ASN A 1 258 ? -9.633 2.032 34.040 1.00 45.12 258 ASN A C 1
ATOM 2039 O O . ASN A 1 258 ? -9.866 0.852 33.794 1.00 45.12 258 ASN A O 1
ATOM 2043 N N . GLU A 1 259 ? -8.640 2.402 34.857 1.00 41.66 259 GLU A N 1
ATOM 2044 C CA . GLU A 1 259 ? -7.752 1.458 35.564 1.00 41.66 259 GLU A CA 1
ATOM 2045 C C . GLU A 1 259 ? -8.500 0.533 36.555 1.00 41.66 259 GLU A C 1
ATOM 2047 O O . GLU A 1 259 ? -7.897 -0.404 37.071 1.00 41.66 259 GLU A O 1
ATOM 2052 N N . TYR A 1 260 ? -9.807 0.743 36.784 1.00 36.78 260 TYR A N 1
ATOM 2053 C CA . TYR A 1 260 ? -10.627 0.018 37.766 1.00 36.78 260 TYR A CA 1
ATOM 2054 C C . TYR A 1 260 ? -11.751 -0.853 37.185 1.00 36.78 260 TYR A C 1
ATOM 2056 O O . TYR A 1 260 ? -12.575 -1.364 37.944 1.00 36.78 260 TYR A O 1
ATOM 2064 N N . CYS A 1 261 ? -11.827 -1.071 35.870 1.00 37.38 261 CYS A N 1
ATOM 2065 C CA . CYS A 1 261 ? -12.808 -2.017 35.333 1.00 37.38 261 CYS A CA 1
ATOM 2066 C C . CYS A 1 261 ? -12.353 -3.477 35.524 1.00 37.38 261 CYS A C 1
ATOM 2068 O O . CYS A 1 261 ? -11.937 -4.142 34.579 1.00 37.38 261 CYS A O 1
ATOM 2070 N N . GLU A 1 262 ? -12.507 -4.011 36.740 1.00 37.34 262 GLU A N 1
ATOM 2071 C CA . GLU A 1 262 ? -12.779 -5.442 36.916 1.00 37.34 262 GLU A CA 1
ATOM 2072 C C . GLU A 1 262 ? -14.095 -5.759 36.192 1.00 37.34 262 GLU A C 1
ATOM 2074 O O . GLU A 1 262 ? -15.192 -5.451 36.664 1.00 37.34 262 GLU A O 1
ATOM 2079 N N . GLN A 1 263 ? -14.009 -6.335 34.994 1.00 41.81 263 GLN A N 1
ATOM 2080 C CA . GLN A 1 263 ? -15.196 -6.753 34.257 1.00 41.81 263 GLN A CA 1
ATOM 2081 C C . GLN A 1 263 ? -15.809 -7.999 34.906 1.00 41.81 263 GLN A C 1
ATOM 2083 O O . GLN A 1 263 ? -15.326 -9.118 34.737 1.00 41.81 263 GLN A O 1
ATOM 2088 N N . LYS A 1 264 ? -16.933 -7.811 35.610 1.00 36.56 264 LYS A N 1
ATOM 2089 C CA . LYS A 1 264 ? -17.907 -8.882 35.855 1.00 36.56 264 LYS A CA 1
ATOM 2090 C C . LYS A 1 264 ? -18.448 -9.354 34.507 1.00 36.56 264 LYS A C 1
ATOM 2092 O O . LYS A 1 264 ? -19.288 -8.691 33.907 1.00 36.56 264 LYS A O 1
ATOM 2097 N N . ILE A 1 265 ? -17.968 -10.505 34.050 1.00 42.47 265 ILE A N 1
ATOM 2098 C CA . ILE A 1 265 ? -18.519 -11.225 32.899 1.00 42.47 265 ILE A CA 1
ATOM 2099 C C . ILE A 1 265 ? -19.960 -11.636 33.262 1.00 42.47 265 ILE A C 1
ATOM 2101 O O . ILE A 1 265 ? -20.125 -12.391 34.225 1.00 42.47 265 ILE A O 1
ATOM 2105 N N . PRO A 1 266 ? -21.002 -11.168 32.547 1.00 37.56 266 PRO A N 1
ATOM 2106 C CA . PRO A 1 266 ? -22.373 -11.619 32.770 1.00 37.56 266 PRO A CA 1
ATOM 2107 C C . PRO A 1 266 ? -22.461 -13.135 32.561 1.00 37.56 266 PRO A C 1
ATOM 2109 O O . PRO A 1 266 ? -21.920 -13.653 31.584 1.00 37.56 266 PRO A O 1
ATOM 2112 N N . ASP A 1 267 ? -23.144 -13.856 33.454 1.00 41.38 267 ASP A N 1
ATOM 2113 C CA . ASP A 1 267 ? -23.135 -15.328 33.482 1.00 41.38 267 ASP A CA 1
ATOM 2114 C C . ASP A 1 267 ? -23.591 -15.991 32.165 1.00 41.38 267 ASP A C 1
ATOM 2116 O O . ASP A 1 267 ? -23.152 -17.097 31.858 1.00 41.38 267 ASP A O 1
ATOM 2120 N N . GLY A 1 268 ? -24.387 -15.297 31.342 1.00 39.72 268 GLY A N 1
ATOM 2121 C CA . GLY A 1 268 ? -24.818 -15.766 30.017 1.00 39.72 268 GLY A CA 1
ATOM 2122 C C . GLY A 1 268 ? -23.778 -15.625 28.896 1.00 39.72 268 GLY A C 1
ATOM 2123 O O . GLY A 1 268 ? -23.845 -16.355 27.913 1.00 39.72 268 GLY A O 1
ATOM 2124 N N . LEU A 1 269 ? -22.783 -14.744 29.049 1.00 36.62 269 LEU A N 1
ATOM 2125 C CA . LEU A 1 269 ? -21.733 -14.487 28.049 1.00 36.62 269 LEU A CA 1
ATOM 2126 C C . LEU A 1 269 ? -20.479 -15.346 28.284 1.00 36.62 269 LEU A C 1
ATOM 2128 O O . LEU A 1 269 ? -19.569 -15.387 27.458 1.00 36.62 269 LEU A O 1
ATOM 2132 N N . LYS A 1 270 ? -20.458 -16.112 29.385 1.00 38.72 270 LYS A N 1
ATOM 2133 C CA . LYS A 1 270 ? -19.445 -17.142 29.657 1.00 38.72 270 LYS A CA 1
ATOM 2134 C C . LYS A 1 270 ? -19.431 -18.240 28.591 1.00 38.72 270 LYS A C 1
ATOM 2136 O O . LYS A 1 270 ? -18.383 -18.837 28.382 1.00 38.72 270 LYS A O 1
ATOM 2141 N N . LEU A 1 271 ? -20.550 -18.491 27.902 1.00 35.88 271 LEU A N 1
ATOM 2142 C CA . LEU A 1 271 ? -20.629 -19.510 26.851 1.00 35.88 271 LEU A CA 1
ATOM 2143 C C . LEU A 1 271 ? -20.003 -19.035 25.528 1.00 35.88 271 LEU A C 1
ATOM 2145 O O . LEU A 1 271 ? -19.267 -19.788 24.901 1.00 35.88 271 LEU A O 1
ATOM 2149 N N . GLU A 1 272 ? -20.216 -17.778 25.129 1.00 36.22 272 GLU A N 1
ATOM 2150 C CA . GLU A 1 272 ? -19.558 -17.192 23.948 1.00 36.22 272 GLU A CA 1
ATOM 2151 C C . GLU A 1 272 ? -18.082 -16.893 24.213 1.00 36.22 272 GLU A C 1
ATOM 2153 O O . GLU A 1 272 ? -17.238 -17.174 23.366 1.00 36.22 272 GLU A O 1
ATOM 2158 N N . ALA A 1 273 ? -17.737 -16.458 25.429 1.00 36.28 273 ALA A N 1
ATOM 2159 C CA . ALA A 1 273 ? -16.349 -16.401 25.877 1.00 36.28 273 ALA A CA 1
ATOM 2160 C C . ALA A 1 273 ? -15.708 -17.799 25.941 1.00 36.28 273 ALA A C 1
ATOM 2162 O O . ALA A 1 273 ? -14.508 -17.919 25.714 1.00 36.28 273 ALA A O 1
ATOM 2163 N N . ALA A 1 274 ? -16.478 -18.865 26.196 1.00 34.28 274 ALA A N 1
ATOM 2164 C CA . ALA A 1 274 ? -15.998 -20.242 26.096 1.00 34.28 274 ALA A CA 1
ATOM 2165 C C . ALA A 1 274 ? -15.797 -20.681 24.640 1.00 34.28 274 ALA A C 1
ATOM 2167 O O . ALA A 1 274 ? -14.841 -21.397 24.382 1.00 34.28 274 ALA A O 1
ATOM 2168 N N . VAL A 1 275 ? -16.612 -2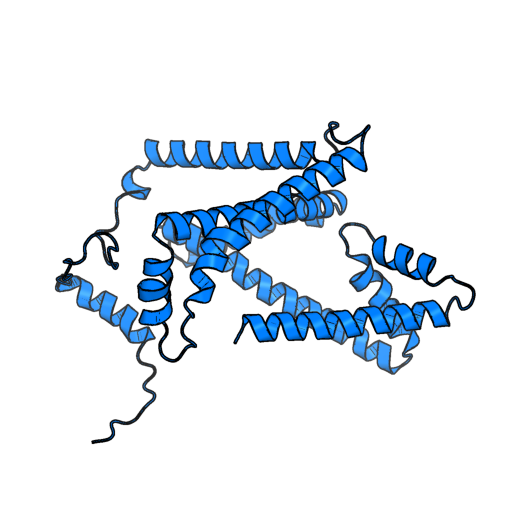0.227 23.680 1.00 33.06 275 VAL A N 1
ATOM 2169 C CA . VAL A 1 275 ? -16.378 -20.461 22.239 1.00 33.06 275 VAL A CA 1
ATOM 2170 C C . VAL A 1 275 ? -15.146 -19.687 21.753 1.00 33.06 275 VAL A C 1
ATOM 2172 O O . VAL A 1 275 ? -14.306 -20.260 21.064 1.00 33.06 275 VAL A O 1
ATOM 2175 N N . PHE A 1 276 ? -14.972 -18.440 22.200 1.00 35.44 276 PHE A N 1
ATOM 2176 C CA . PHE A 1 276 ? -13.783 -17.624 21.930 1.00 35.44 276 PHE A CA 1
ATOM 2177 C C . PHE A 1 276 ? -12.519 -18.179 22.622 1.00 35.44 276 PHE A C 1
ATOM 2179 O O . PHE A 1 276 ? -11.420 -18.129 22.068 1.00 35.44 276 PHE A O 1
ATOM 2186 N N . ASN A 1 277 ? -12.665 -18.794 23.803 1.00 35.16 277 ASN A N 1
ATOM 2187 C CA . ASN A 1 277 ? -11.602 -19.551 24.475 1.00 35.16 277 ASN A CA 1
ATOM 2188 C C . ASN A 1 277 ? -11.397 -20.958 23.887 1.00 35.16 277 ASN A C 1
ATOM 2190 O O . ASN A 1 277 ? -10.316 -21.513 24.043 1.00 35.16 277 ASN A O 1
ATOM 2194 N N . LYS A 1 278 ? -12.356 -21.540 23.159 1.00 30.77 278 LYS A N 1
ATOM 2195 C CA . LYS A 1 278 ? -12.172 -22.846 22.502 1.00 30.77 278 LYS A CA 1
ATOM 2196 C C . LYS A 1 278 ? -11.190 -22.758 21.334 1.00 30.77 278 LYS A C 1
ATOM 2198 O O . LYS A 1 278 ? -10.473 -23.711 21.065 1.00 30.77 278 LYS A O 1
ATOM 2203 N N . THR A 1 279 ? -11.075 -21.586 20.708 1.00 32.62 279 THR A N 1
ATOM 2204 C CA . THR A 1 279 ? -9.976 -21.249 19.783 1.00 32.62 279 THR A CA 1
ATOM 2205 C C . THR A 1 279 ? -8.610 -21.077 20.468 1.00 32.62 279 THR A C 1
ATOM 2207 O O . THR A 1 279 ? -7.601 -21.009 19.773 1.00 32.62 279 THR A O 1
ATOM 2210 N N . ARG A 1 280 ? -8.550 -21.031 21.810 1.00 39.50 280 ARG A N 1
ATOM 2211 C CA . ARG A 1 280 ? -7.310 -21.024 22.615 1.00 39.50 280 ARG A CA 1
ATOM 2212 C C . ARG A 1 280 ? -6.879 -22.412 23.100 1.00 39.50 280 ARG A C 1
ATOM 2214 O O . ARG A 1 280 ? -5.716 -22.574 23.452 1.00 39.50 280 ARG A O 1
ATOM 2221 N N . GLU A 1 281 ? -7.761 -23.409 23.110 1.00 31.55 281 GLU A N 1
ATOM 2222 C CA . GLU A 1 281 ? -7.426 -24.781 23.516 1.00 31.55 281 GLU A CA 1
ATOM 2223 C C . GLU A 1 281 ? -6.838 -25.583 22.342 1.00 31.55 281 GLU A C 1
ATOM 2225 O O . GLU A 1 281 ? -7.404 -26.570 21.883 1.00 31.55 281 GLU A O 1
ATOM 2230 N N . ILE A 1 282 ? -5.667 -25.171 21.851 1.00 29.77 282 ILE A N 1
ATOM 2231 C CA . ILE A 1 282 ? -4.708 -26.146 21.326 1.00 29.77 282 ILE A CA 1
ATOM 2232 C C . ILE A 1 282 ? -3.772 -26.433 22.495 1.00 29.77 282 ILE A C 1
ATOM 2234 O O . ILE A 1 282 ? -2.902 -25.637 22.839 1.00 29.77 282 ILE A O 1
ATOM 2238 N N . GLU A 1 283 ? -4.048 -27.543 23.170 1.00 32.66 283 GLU A N 1
ATOM 2239 C CA . GLU A 1 283 ? -3.353 -28.023 24.358 1.00 32.66 283 GLU A CA 1
ATOM 2240 C C . GLU A 1 283 ? -1.894 -28.367 24.005 1.00 32.66 283 GLU A C 1
ATOM 2242 O O . GLU A 1 283 ? -1.581 -29.466 23.556 1.00 32.66 283 GLU A O 1
ATOM 2247 N N . ILE A 1 284 ? -0.980 -27.407 24.164 1.00 33.81 284 ILE A N 1
ATOM 2248 C CA . ILE A 1 284 ? 0.463 -27.639 24.046 1.00 33.81 284 ILE A CA 1
ATOM 2249 C C . ILE A 1 284 ? 1.131 -27.056 25.287 1.00 33.81 284 ILE A C 1
ATOM 2251 O O . ILE A 1 284 ? 1.560 -25.909 25.291 1.00 33.81 284 ILE A O 1
ATOM 2255 N N . LEU A 1 285 ? 1.151 -27.834 26.372 1.00 26.92 285 LEU A N 1
ATOM 2256 C CA . LEU A 1 285 ? 2.352 -28.180 27.149 1.00 26.92 285 LEU A CA 1
ATOM 2257 C C . LEU A 1 285 ? 1.949 -28.899 28.458 1.00 26.92 285 LEU A C 1
ATOM 2259 O O . LEU A 1 285 ? 0.986 -28.503 29.120 1.00 26.92 285 LEU A O 1
ATOM 2263 N N . PRO A 1 286 ? 2.670 -29.967 28.849 1.00 31.86 286 PRO A N 1
ATOM 2264 C CA . PRO A 1 286 ? 2.325 -30.791 29.997 1.00 31.86 286 PRO A CA 1
ATOM 2265 C C . PRO A 1 286 ? 2.666 -30.061 31.299 1.00 31.86 286 PRO A C 1
ATOM 2267 O O . PRO A 1 286 ? 3.739 -29.477 31.445 1.00 31.86 286 PRO A O 1
ATOM 2270 N N . LYS A 1 287 ? 1.752 -30.132 32.270 1.00 31.42 287 LYS A N 1
ATOM 2271 C CA . LYS A 1 287 ? 1.960 -29.631 33.634 1.00 31.42 287 LYS A CA 1
ATOM 2272 C C . LYS A 1 287 ? 3.190 -30.306 34.253 1.00 31.42 287 LYS A C 1
ATOM 2274 O O . LYS A 1 287 ? 3.136 -31.493 34.574 1.00 31.42 287 LYS A O 1
ATOM 2279 N N . LEU A 1 288 ? 4.272 -29.557 34.451 1.00 28.69 288 LEU A N 1
ATOM 2280 C CA . LEU A 1 288 ? 5.338 -29.951 35.369 1.00 28.69 288 LEU A CA 1
ATOM 2281 C C . LEU A 1 288 ? 4.953 -29.504 36.785 1.00 28.69 288 LEU A C 1
ATOM 2283 O O . LEU A 1 288 ? 4.524 -28.369 36.988 1.00 28.69 288 LEU A O 1
ATOM 2287 N N . LYS A 1 289 ? 5.025 -30.471 37.704 1.00 32.84 289 LYS A N 1
ATOM 2288 C CA . LYS A 1 289 ? 4.814 -30.344 39.151 1.00 32.84 289 LYS A CA 1
ATOM 2289 C C . LYS A 1 289 ? 5.892 -29.498 39.813 1.00 32.84 289 LYS A C 1
ATOM 2291 O O . LYS A 1 289 ? 7.042 -29.557 39.327 1.00 32.84 289 LYS A O 1
#

Secondary structure (DSSP, 8-state):
-HHHHHHHHHHHHHHHHHHHHHHHHHHH-TTS-HHHHHHHHHS-SGGG-HIIIIIHHHHHHHTTHHHHHHHHHHHHHHHHHHHHHHHHHHHHHHHHHHTTT--HHHHHHHHHHHHHHHHHHHHH-HHHHHHHHHHHHHHHHHHHHHHHHHHHHH-HHHIIIIIITTT-SSSPPPPTTHHHIIIIIHHHHHHHHHHHHHHHHHHHSTTTTTS--TT-HHHHHHHHHHHHHHHHHHHHHHHHH-GGGG------S--TT-TT------TTTHHHHHHHHHTT---------